Protein AF-A0A529P9Y0-F1 (afdb_monomer)

pLDDT: mean 84.56, std 13.12, range [46.16, 97.62]

Solvent-accessible surface area (backbone atoms only — not comparable to full-atom values): 10441 Å² total; per-residue (Å²): 143,79,90,66,91,76,68,46,73,65,53,52,48,51,50,50,48,51,52,49,51,50,50,52,50,49,40,44,70,72,34,76,72,41,95,57,85,37,70,66,59,54,48,50,55,48,50,55,49,49,54,56,54,54,62,72,40,67,77,53,66,67,60,54,50,53,51,50,53,56,38,50,55,33,49,50,54,26,50,53,28,50,54,52,38,52,50,39,54,50,46,60,76,40,42,68,62,52,48,55,63,45,63,75,39,97,82,54,69,92,71,52,71,67,63,51,48,52,52,44,50,53,50,37,5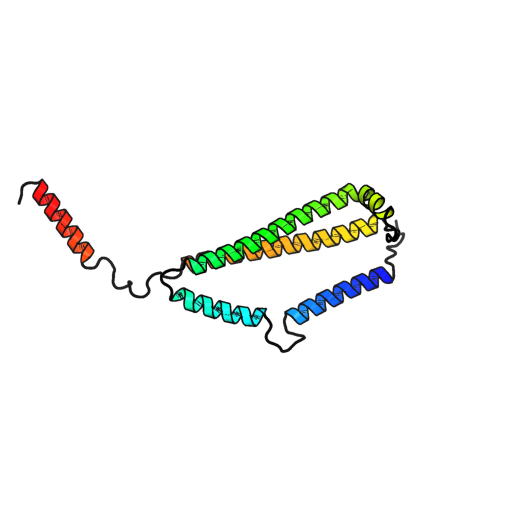3,53,32,51,51,48,27,52,54,29,51,54,51,41,51,52,45,54,54,49,52,52,52,62,69,67,52,68,68,54,87,79,48,78,81,65,56,81,51,72,65,48,57,51,50,52,49,52,52,52,51,51,52,38,48,76,69,64,76,100

Foldseek 3Di:
DDPDPCCDPVNVVVVVVVVVCVVVVVCVQVCVVPVDCHPVNVVVVVVVVVVVVLLVDLDCPVVLVVLVVVLVVLVVLLVVLVVVLVVLVVCLVCVVVVLVVLVPDPPDDNQDSVNSNVVSVVSNVVSVVSNVVSVVVSVVSVVVSVVSVVRDSDPPCPVVDCPPVVVVVVVVVVVVVCVVVVVD

Nearest PDB structures (foldseek):
  2b5u-assembly2_C  TM=3.495E-01  e=2.186E+00  Escherichia coli
  3ja6-assembly1_I  TM=2.750E-01  e=3.387E+00  Escherichia coli
  3g6b-assembly1_B  TM=2.253E-01  e=9.073E+00  Thermotoga maritima

Structure (mmCIF, N/CA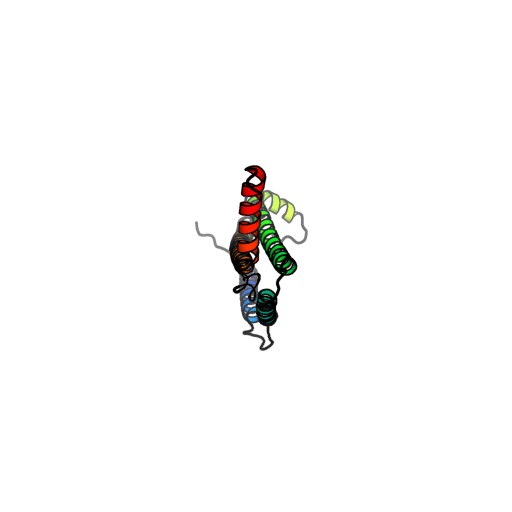/C/O backbone):
data_AF-A0A529P9Y0-F1
#
_entry.id   AF-A0A529P9Y0-F1
#
loop_
_atom_site.group_PDB
_atom_site.id
_atom_site.type_symbol
_atom_site.label_atom_id
_atom_site.label_alt_id
_atom_site.label_comp_id
_atom_site.label_asym_id
_atom_site.label_entity_id
_atom_site.label_seq_id
_atom_site.pdbx_PDB_ins_code
_atom_site.Cartn_x
_atom_site.Cartn_y
_atom_site.Cartn_z
_atom_site.occupancy
_atom_site.B_iso_or_equiv
_atom_site.auth_seq_id
_atom_site.auth_comp_id
_atom_site.auth_asym_id
_atom_site.auth_atom_id
_atom_site.pdbx_PDB_model_num
ATOM 1 N N . MET A 1 1 ? 12.572 15.822 -39.325 1.00 46.16 1 MET A N 1
ATOM 2 C CA . MET A 1 1 ? 11.396 15.978 -38.440 1.00 46.16 1 MET A CA 1
ATOM 3 C C . MET A 1 1 ? 10.253 15.226 -39.111 1.00 46.16 1 MET A C 1
ATOM 5 O O . MET A 1 1 ? 9.546 15.818 -39.911 1.00 46.16 1 MET A O 1
ATOM 9 N N . GLY A 1 2 ? 10.189 13.901 -38.932 1.00 51.88 2 GLY A N 1
ATOM 10 C CA . GLY A 1 2 ? 9.243 13.062 -39.682 1.00 51.88 2 GLY A CA 1
ATOM 11 C C . GLY A 1 2 ? 9.567 11.568 -39.814 1.00 51.88 2 GLY A C 1
ATOM 12 O O . GLY A 1 2 ? 8.698 10.844 -40.280 1.00 51.88 2 GLY A O 1
ATOM 13 N N . ASP A 1 3 ? 10.734 11.083 -39.376 1.00 48.47 3 ASP A N 1
ATOM 14 C CA . ASP A 1 3 ? 11.050 9.649 -39.466 1.00 48.47 3 ASP A CA 1
ATOM 15 C C . ASP A 1 3 ? 10.488 8.892 -38.258 1.00 48.47 3 ASP A C 1
ATOM 17 O O . ASP A 1 3 ? 11.108 8.738 -37.209 1.00 48.47 3 ASP A O 1
ATOM 21 N N . SER A 1 4 ? 9.215 8.540 -38.435 1.00 48.41 4 SER A N 1
ATOM 22 C CA . SER A 1 4 ? 8.618 7.246 -38.116 1.00 48.41 4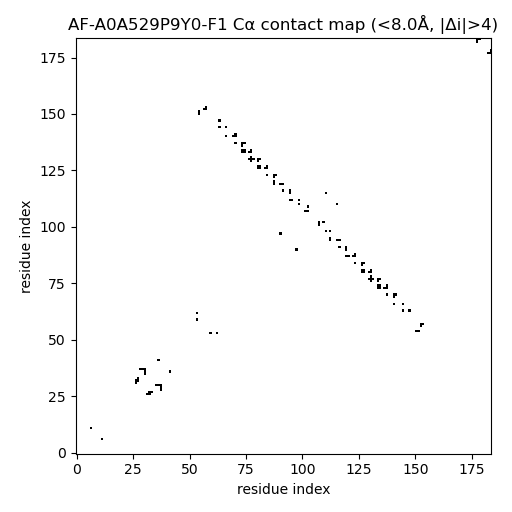 SER A CA 1
ATOM 23 C C . SER A 1 4 ? 8.945 6.622 -36.755 1.00 48.41 4 SER A C 1
ATOM 25 O O . SER A 1 4 ? 9.915 5.892 -36.569 1.00 48.41 4 SER A O 1
ATOM 27 N N . PHE A 1 5 ? 7.968 6.757 -35.853 1.00 53.28 5 PHE A N 1
ATOM 28 C CA . PHE A 1 5 ? 7.616 5.745 -34.858 1.00 53.28 5 PHE A CA 1
ATOM 29 C C . PHE A 1 5 ? 7.471 4.366 -35.535 1.00 53.28 5 PHE A C 1
ATOM 31 O O . PHE A 1 5 ? 6.364 3.930 -35.852 1.00 53.28 5 PHE A O 1
ATOM 38 N N . HIS A 1 6 ? 8.574 3.664 -35.785 1.00 58.75 6 HIS A N 1
ATOM 39 C CA . HIS A 1 6 ? 8.552 2.273 -36.222 1.00 58.75 6 HIS A CA 1
ATOM 40 C C . HIS A 1 6 ? 8.273 1.391 -35.003 1.00 58.75 6 HIS A C 1
ATOM 42 O O . HIS A 1 6 ? 9.141 0.668 -34.524 1.00 58.75 6 HIS A O 1
ATOM 48 N N . LEU A 1 7 ? 7.048 1.477 -34.479 1.00 62.16 7 LEU A N 1
ATOM 49 C CA . LEU A 1 7 ? 6.508 0.426 -33.626 1.00 62.16 7 LEU A CA 1
ATOM 50 C C . LEU A 1 7 ? 6.493 -0.845 -34.472 1.00 62.16 7 LEU A C 1
ATOM 52 O O . LEU A 1 7 ? 5.783 -0.912 -35.481 1.00 62.16 7 LEU A O 1
ATOM 56 N N . SER A 1 8 ? 7.295 -1.837 -34.092 1.00 76.38 8 SER A N 1
ATOM 57 C CA . SER A 1 8 ? 7.220 -3.144 -34.729 1.00 76.38 8 SER A CA 1
ATOM 58 C C . SER A 1 8 ? 5.799 -3.687 -34.560 1.00 76.38 8 SER A C 1
ATOM 60 O O . SER A 1 8 ? 5.123 -3.410 -33.564 1.00 76.38 8 SER A O 1
ATOM 62 N N . THR A 1 9 ? 5.329 -4.506 -35.499 1.00 78.38 9 THR A N 1
ATOM 63 C CA . THR A 1 9 ? 4.068 -5.244 -35.321 1.00 78.38 9 THR A CA 1
ATOM 64 C C . THR A 1 9 ? 4.081 -6.051 -34.020 1.00 78.38 9 THR A C 1
ATOM 66 O O . THR A 1 9 ? 3.044 -6.184 -33.372 1.00 78.38 9 THR A O 1
ATOM 69 N N . ALA A 1 10 ? 5.264 -6.502 -33.586 1.00 76.88 10 ALA A N 1
ATOM 70 C CA . ALA A 1 10 ? 5.479 -7.130 -32.288 1.00 76.88 10 ALA A CA 1
ATOM 71 C C . ALA A 1 10 ? 5.272 -6.167 -31.102 1.00 76.88 10 ALA A C 1
ATOM 73 O O . ALA A 1 10 ? 4.663 -6.566 -30.112 1.00 76.88 10 ALA A O 1
ATOM 74 N N . ASP A 1 11 ? 5.709 -4.906 -31.196 1.00 74.19 11 ASP A N 1
ATOM 75 C CA . ASP A 1 11 ? 5.522 -3.903 -30.134 1.00 74.19 11 ASP A CA 1
ATOM 76 C C . ASP A 1 11 ? 4.045 -3.537 -29.977 1.00 74.19 11 ASP A C 1
ATOM 78 O O . ASP A 1 11 ? 3.528 -3.452 -28.861 1.00 74.19 11 ASP A O 1
ATOM 82 N N . LEU A 1 12 ? 3.340 -3.378 -31.101 1.00 79.25 12 LEU A N 1
ATOM 83 C CA . LEU A 1 12 ? 1.905 -3.112 -31.097 1.00 79.25 12 LEU A CA 1
ATOM 84 C C . LEU A 1 12 ? 1.115 -4.314 -30.562 1.00 79.25 12 LEU A C 1
ATOM 86 O O . LEU A 1 12 ? 0.192 -4.134 -29.767 1.00 79.25 12 LEU A O 1
ATOM 90 N N . ALA A 1 13 ? 1.498 -5.536 -30.944 1.00 84.25 13 ALA A N 1
ATOM 91 C CA . ALA A 1 13 ? 0.902 -6.759 -30.414 1.00 84.25 13 ALA A CA 1
ATOM 92 C C . ALA A 1 13 ? 1.153 -6.910 -28.906 1.00 84.25 13 ALA A C 1
ATOM 94 O O . ALA A 1 13 ? 0.230 -7.263 -28.175 1.00 84.25 13 ALA A O 1
ATOM 95 N N . ALA A 1 14 ? 2.358 -6.591 -28.423 1.00 76.38 14 ALA A N 1
ATOM 96 C CA . ALA A 1 14 ? 2.684 -6.609 -26.999 1.00 76.38 14 ALA A CA 1
ATOM 97 C C . ALA A 1 14 ? 1.882 -5.559 -26.214 1.00 76.38 14 ALA A C 1
ATOM 99 O O . ALA A 1 14 ? 1.359 -5.865 -25.141 1.00 76.38 14 ALA A O 1
ATOM 100 N N . LEU A 1 15 ? 1.723 -4.348 -26.760 1.00 77.56 15 LEU A N 1
ATOM 101 C CA . LEU A 1 15 ? 0.897 -3.300 -26.158 1.00 77.56 15 LEU A CA 1
ATOM 102 C C . LEU A 1 15 ? -0.583 -3.703 -26.117 1.00 77.56 15 LEU A C 1
ATOM 104 O O . LEU A 1 15 ? -1.229 -3.574 -25.077 1.00 77.56 15 LEU A O 1
ATOM 108 N N . ALA A 1 16 ? -1.118 -4.225 -27.222 1.00 83.94 16 ALA A N 1
ATOM 109 C CA . ALA A 1 16 ? -2.491 -4.712 -27.289 1.00 83.94 16 ALA A CA 1
ATOM 110 C C . ALA A 1 16 ? -2.713 -5.874 -26.314 1.00 83.94 16 ALA A C 1
ATOM 112 O O . ALA A 1 16 ? -3.692 -5.868 -25.573 1.00 83.94 16 ALA A O 1
ATOM 113 N N . PHE A 1 17 ? -1.781 -6.827 -26.249 1.00 87.19 17 PHE A N 1
ATOM 114 C CA . PHE A 1 17 ? -1.812 -7.924 -25.286 1.00 87.19 17 PHE A CA 1
ATOM 115 C C . PHE A 1 17 ? -1.812 -7.406 -23.846 1.00 87.19 17 PHE A C 1
ATOM 117 O O . PHE A 1 17 ? -2.662 -7.812 -23.058 1.00 87.19 17 PHE A O 1
ATOM 124 N N . PHE A 1 18 ? -0.925 -6.465 -23.512 1.00 83.56 18 PHE A N 1
ATOM 125 C CA . PHE A 1 18 ? -0.887 -5.838 -22.192 1.00 83.56 18 PHE A CA 1
ATOM 126 C C . PHE A 1 18 ? -2.224 -5.176 -21.838 1.00 83.56 18 P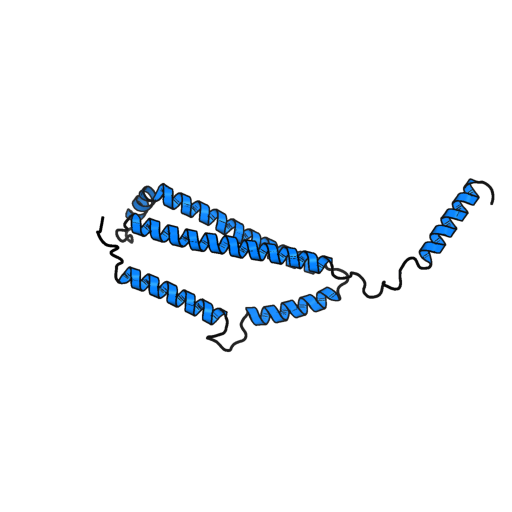HE A C 1
ATOM 128 O O . PHE A 1 18 ? -2.758 -5.423 -20.758 1.00 83.56 18 PHE A O 1
ATOM 135 N N . LEU A 1 19 ? -2.803 -4.389 -22.751 1.00 86.25 19 LEU A N 1
ATOM 136 C CA . LEU A 1 19 ? -4.092 -3.725 -22.533 1.00 86.25 19 LEU A CA 1
ATOM 137 C C . LEU A 1 19 ? -5.247 -4.725 -22.406 1.00 86.25 19 LEU A C 1
ATOM 139 O O . LEU A 1 19 ? -6.092 -4.568 -21.527 1.00 86.25 19 LEU A O 1
ATOM 143 N N . ILE A 1 20 ? -5.274 -5.768 -23.239 1.00 89.25 20 ILE A N 1
ATOM 144 C CA . ILE A 1 20 ? -6.283 -6.833 -23.176 1.00 89.25 20 ILE A CA 1
ATOM 145 C C . ILE A 1 20 ? -6.186 -7.558 -21.838 1.00 89.25 20 ILE A C 1
ATOM 147 O O . ILE A 1 20 ? -7.196 -7.697 -21.154 1.00 89.25 20 ILE A O 1
ATOM 151 N N . VAL A 1 21 ? -4.988 -7.980 -21.432 1.00 87.12 21 VAL A N 1
ATOM 152 C CA . VAL A 1 21 ? -4.772 -8.654 -20.146 1.00 87.12 21 VAL A CA 1
ATOM 153 C C . VAL A 1 21 ? -5.148 -7.734 -18.992 1.00 87.12 21 VAL A C 1
ATOM 155 O O . VAL A 1 21 ? -5.830 -8.176 -18.074 1.00 87.12 21 VAL A O 1
ATOM 158 N N . TRP A 1 22 ? -4.781 -6.454 -19.050 1.00 84.12 22 TRP A N 1
ATO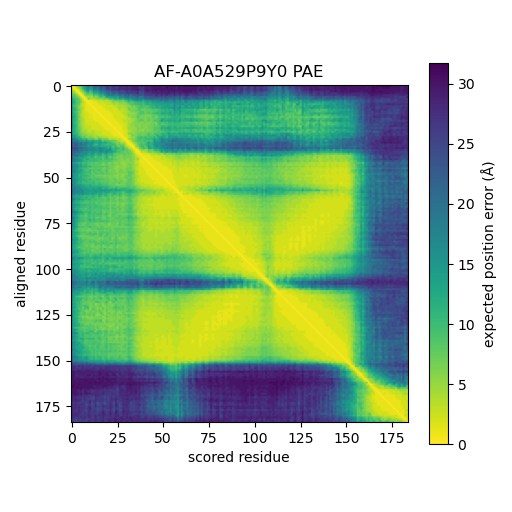M 159 C CA . TRP A 1 22 ? -5.157 -5.467 -18.042 1.00 84.12 22 TRP A CA 1
ATOM 160 C C . TRP A 1 22 ? -6.681 -5.333 -17.910 1.00 84.12 22 TRP A C 1
ATOM 162 O O . TRP A 1 22 ? -7.228 -5.408 -16.805 1.00 84.12 22 TRP A O 1
ATOM 172 N N . VAL A 1 23 ? -7.386 -5.155 -19.030 1.00 84.38 23 VAL A N 1
ATOM 173 C CA . VAL A 1 23 ? -8.850 -5.019 -19.059 1.00 84.38 23 VAL A CA 1
ATOM 174 C C . VAL A 1 23 ? -9.530 -6.311 -18.615 1.00 84.38 23 VAL A C 1
ATOM 176 O O . VAL A 1 23 ? -10.403 -6.259 -17.750 1.00 84.38 23 VAL A O 1
ATOM 179 N N . LEU A 1 24 ? -9.113 -7.468 -19.134 1.00 83.50 24 LEU A N 1
ATOM 180 C CA . LEU A 1 24 ? -9.650 -8.771 -18.736 1.00 83.50 24 LEU A CA 1
ATOM 181 C C . LEU A 1 24 ? -9.423 -9.032 -17.251 1.00 83.50 24 LEU A C 1
ATOM 183 O O . LEU A 1 24 ? -10.358 -9.432 -16.562 1.00 83.50 24 LEU A O 1
ATOM 187 N N . HIS A 1 25 ? -8.224 -8.752 -16.740 1.00 80.50 25 HIS A N 1
ATOM 188 C CA . HIS A 1 25 ? -7.928 -8.847 -15.317 1.00 80.50 25 HIS A CA 1
ATOM 189 C C . HIS A 1 25 ? -8.849 -7.932 -14.505 1.00 80.50 25 HIS A C 1
ATOM 191 O O . HIS A 1 25 ? -9.416 -8.377 -13.512 1.00 80.50 25 HIS A O 1
ATOM 197 N N . THR A 1 26 ? -9.058 -6.685 -14.932 1.00 76.56 26 THR A N 1
ATOM 198 C CA . THR A 1 26 ? -9.946 -5.733 -14.239 1.00 76.56 26 THR A CA 1
ATOM 199 C C . THR A 1 26 ? -11.393 -6.238 -14.224 1.00 76.56 26 THR A C 1
ATOM 201 O O . THR A 1 26 ? -12.008 -6.324 -13.166 1.00 76.56 26 THR A O 1
ATOM 204 N N . LEU A 1 27 ? -11.918 -6.677 -15.370 1.00 75.06 27 LEU A N 1
ATOM 205 C CA . LEU A 1 27 ? -13.280 -7.208 -15.491 1.00 75.06 27 LEU A CA 1
ATOM 206 C C . LEU A 1 27 ? -13.475 -8.527 -14.722 1.00 75.06 27 LEU A C 1
ATOM 208 O O . LEU A 1 27 ? -14.552 -8.767 -14.169 1.00 75.06 27 LEU A O 1
ATOM 212 N N . ALA A 1 28 ? -12.452 -9.382 -14.679 1.00 73.50 28 ALA A N 1
ATOM 213 C CA . ALA A 1 28 ? -12.465 -10.616 -13.900 1.00 73.50 28 ALA A CA 1
ATOM 214 C C . ALA A 1 28 ? -12.419 -10.332 -12.395 1.00 73.50 28 ALA A C 1
ATOM 216 O O . ALA A 1 28 ? -13.177 -10.938 -11.637 1.00 73.50 28 ALA A O 1
ATOM 217 N N . SER A 1 29 ? -11.594 -9.372 -11.976 1.00 68.50 29 SER A N 1
ATOM 218 C CA . SER A 1 29 ? -11.479 -8.922 -10.582 1.00 68.50 29 SER A CA 1
ATOM 219 C C . SER A 1 29 ? -12.781 -8.298 -10.071 1.00 68.50 29 SER A C 1
ATOM 221 O O . SER A 1 29 ? -13.165 -8.527 -8.923 1.00 68.50 29 SER A O 1
ATOM 223 N N . ASP A 1 30 ? -13.494 -7.576 -10.939 1.00 66.50 30 ASP A N 1
ATOM 224 C CA . ASP A 1 30 ? -14.796 -6.964 -10.647 1.00 66.50 30 ASP A CA 1
ATOM 225 C C . ASP A 1 30 ? -15.965 -7.973 -10.665 1.00 66.50 30 ASP A C 1
ATOM 227 O O . ASP A 1 30 ? -17.116 -7.595 -10.446 1.00 66.50 30 ASP A O 1
ATOM 231 N N . GLY A 1 31 ? -15.703 -9.260 -10.928 1.00 64.31 31 GLY A N 1
ATOM 232 C CA . GLY A 1 31 ? -16.723 -10.315 -10.938 1.00 64.31 31 GLY A CA 1
ATOM 233 C C . GLY A 1 31 ? -17.643 -10.301 -12.164 1.00 64.31 31 GLY A C 1
ATOM 234 O O . GLY A 1 31 ? -18.634 -11.027 -12.190 1.00 64.31 31 GLY A O 1
ATOM 235 N N . ARG A 1 32 ? -17.328 -9.512 -13.203 1.00 63.62 32 ARG A N 1
ATOM 236 C CA . ARG A 1 32 ? -18.133 -9.435 -14.439 1.00 63.62 32 ARG A CA 1
ATOM 237 C C . ARG A 1 32 ? -17.948 -10.644 -15.360 1.00 63.62 32 ARG A C 1
ATOM 239 O O . ARG A 1 32 ? -18.838 -10.938 -16.148 1.00 63.62 32 ARG A O 1
ATOM 246 N N . LEU A 1 33 ? -16.812 -11.339 -15.263 1.00 59.97 33 LEU A N 1
ATOM 247 C CA . LEU A 1 33 ? -16.494 -12.532 -16.066 1.00 59.97 33 LEU A CA 1
ATOM 248 C C . LEU A 1 33 ? -16.772 -13.861 -15.350 1.00 59.97 33 LEU A C 1
ATOM 250 O O . LEU A 1 33 ? -16.912 -14.887 -16.008 1.00 59.97 33 LEU A O 1
ATOM 254 N N . VAL A 1 34 ? -16.837 -13.873 -14.016 1.00 64.94 34 VAL A N 1
ATOM 255 C CA . VAL A 1 34 ? -16.966 -15.106 -13.226 1.00 64.94 34 VAL A CA 1
ATOM 256 C C . VAL A 1 34 ? -18.036 -14.899 -12.162 1.00 64.94 34 VAL A C 1
ATOM 258 O O . VAL A 1 34 ? -17.853 -14.087 -11.263 1.00 64.94 34 VAL A O 1
ATOM 261 N N . SER A 1 35 ? -19.132 -15.666 -12.209 1.00 63.28 35 SER A N 1
ATOM 262 C CA . SER A 1 35 ? -20.269 -15.518 -11.277 1.00 63.28 35 SER A CA 1
ATOM 263 C C . SER A 1 35 ? -20.003 -16.055 -9.858 1.00 63.28 35 SER A C 1
ATOM 265 O O . SER A 1 35 ? -20.939 -16.322 -9.099 1.00 63.28 35 SER A O 1
ATOM 267 N N . ARG A 1 36 ? -18.737 -16.275 -9.491 1.00 69.06 36 ARG A N 1
ATOM 268 C CA . ARG A 1 36 ? -18.359 -16.699 -8.140 1.00 69.06 36 ARG A CA 1
ATOM 269 C C . ARG A 1 36 ? -18.225 -15.463 -7.262 1.00 69.06 36 ARG A C 1
ATOM 271 O O . ARG A 1 36 ? -17.778 -14.416 -7.721 1.00 69.06 36 ARG A O 1
ATOM 278 N N . VAL A 1 37 ? -18.590 -15.592 -5.988 1.00 69.44 37 VAL A N 1
ATOM 279 C CA . VAL A 1 37 ? -18.372 -14.529 -5.000 1.00 69.44 37 VAL A CA 1
ATOM 280 C C . VAL A 1 37 ? -16.880 -14.201 -4.986 1.00 69.44 37 VAL A C 1
ATOM 282 O O . VAL A 1 37 ? -16.064 -15.057 -4.645 1.00 69.44 37 VAL A O 1
ATOM 285 N N . SER A 1 38 ? -16.518 -12.986 -5.402 1.00 80.56 38 SER A N 1
ATOM 286 C CA . SER A 1 38 ? -15.120 -12.565 -5.401 1.00 80.56 38 SER A CA 1
ATOM 287 C C . SER A 1 38 ? -14.599 -12.515 -3.965 1.00 80.56 38 SER A C 1
ATOM 289 O O . SER A 1 38 ? -15.352 -12.245 -3.022 1.00 80.56 38 SER A O 1
ATOM 291 N N . LEU A 1 39 ? -13.296 -12.748 -3.789 1.00 82.94 39 LEU A N 1
ATOM 292 C CA . LEU A 1 39 ? -12.654 -12.629 -2.479 1.00 82.94 39 LEU A CA 1
ATOM 293 C C . LEU A 1 39 ? -12.939 -11.255 -1.854 1.00 82.94 39 LEU A C 1
ATOM 295 O O . LEU A 1 39 ? -13.214 -11.168 -0.662 1.00 82.94 39 LEU A O 1
ATOM 299 N N . THR A 1 40 ? -12.962 -10.199 -2.671 1.00 82.88 40 THR A N 1
ATOM 300 C CA . THR A 1 40 ? -13.328 -8.838 -2.261 1.00 82.88 40 THR A CA 1
ATOM 301 C C . THR A 1 40 ? -14.739 -8.775 -1.676 1.00 82.88 40 THR A C 1
ATOM 303 O O . THR A 1 40 ? -14.930 -8.216 -0.596 1.00 82.88 40 THR A O 1
ATOM 306 N N . THR A 1 41 ? -15.730 -9.384 -2.333 1.00 82.56 41 THR A N 1
ATOM 307 C CA . THR A 1 41 ? -17.113 -9.431 -1.831 1.00 82.56 41 THR A CA 1
ATOM 308 C C . THR A 1 41 ? -17.216 -10.231 -0.532 1.00 82.56 41 THR A C 1
ATOM 310 O O . THR A 1 41 ? -17.851 -9.775 0.421 1.00 82.56 41 THR A O 1
ATOM 313 N N . ALA A 1 42 ? -16.544 -11.383 -0.446 1.00 87.69 42 ALA A N 1
ATOM 314 C CA . ALA A 1 42 ? -16.497 -12.182 0.780 1.00 87.69 42 ALA A CA 1
ATOM 315 C C . ALA A 1 42 ? -15.825 -11.419 1.940 1.00 87.69 42 ALA A C 1
ATOM 317 O O . ALA A 1 42 ? -16.327 -11.414 3.065 1.00 87.69 42 ALA A O 1
ATOM 318 N N . MET A 1 43 ? -14.730 -10.706 1.663 1.00 91.38 43 MET A N 1
ATOM 319 C CA . MET A 1 43 ? -14.044 -9.853 2.635 1.00 91.38 43 MET A CA 1
ATOM 320 C C . MET A 1 43 ? -14.902 -8.674 3.084 1.00 91.38 43 MET A C 1
ATOM 322 O O . MET A 1 43 ? -14.898 -8.351 4.269 1.00 91.38 43 MET A O 1
ATOM 326 N N . ASN A 1 44 ? -15.693 -8.067 2.200 1.00 90.56 44 ASN A N 1
ATOM 327 C CA . ASN A 1 44 ? -16.627 -7.009 2.588 1.00 90.56 44 ASN A CA 1
ATOM 328 C C . ASN A 1 44 ? -17.688 -7.515 3.578 1.00 90.56 44 ASN A C 1
ATOM 330 O O . ASN A 1 44 ? -17.975 -6.831 4.563 1.00 90.56 44 ASN A O 1
ATOM 334 N N . ALA A 1 45 ? -18.210 -8.732 3.383 1.00 91.25 45 ALA A N 1
ATOM 335 C CA . ALA A 1 45 ? -19.136 -9.352 4.333 1.00 91.25 45 ALA A CA 1
ATOM 336 C C . ALA A 1 45 ? -18.481 -9.597 5.708 1.00 91.25 45 ALA A C 1
ATOM 338 O O . ALA A 1 45 ? -19.087 -9.322 6.751 1.00 91.25 45 ALA A O 1
ATOM 339 N N . GLN A 1 46 ? -17.221 -10.046 5.726 1.00 94.75 46 GLN A N 1
ATOM 340 C CA . GLN A 1 46 ? -16.462 -10.223 6.969 1.00 94.75 46 GLN A CA 1
ATOM 341 C C . GLN A 1 46 ? -16.136 -8.890 7.646 1.00 94.75 46 GLN A C 1
ATOM 343 O O . GLN A 1 46 ? -16.299 -8.773 8.856 1.00 94.75 46 GLN A O 1
ATOM 348 N N . ARG A 1 47 ? -15.784 -7.846 6.887 1.00 94.19 47 ARG A N 1
ATOM 349 C CA . ARG A 1 47 ? -15.582 -6.489 7.420 1.00 94.19 47 ARG A CA 1
ATOM 350 C C . ARG A 1 47 ? -16.850 -5.939 8.067 1.00 94.19 47 ARG A C 1
ATOM 352 O O . ARG A 1 47 ? -16.769 -5.369 9.147 1.00 94.19 47 ARG A O 1
ATOM 359 N N . ALA A 1 48 ? -18.019 -6.133 7.457 1.00 94.94 48 ALA A N 1
ATOM 360 C CA . ALA A 1 48 ? -19.290 -5.701 8.043 1.00 94.94 48 ALA A CA 1
ATOM 361 C C . ALA A 1 48 ? -19.616 -6.450 9.347 1.00 94.94 48 ALA A C 1
ATOM 363 O O . ALA A 1 48 ? -20.149 -5.872 10.293 1.00 94.94 48 ALA A O 1
ATOM 364 N N . THR A 1 49 ? -19.291 -7.741 9.408 1.00 95.56 49 THR A N 1
ATOM 365 C CA . THR A 1 49 ? -19.437 -8.542 10.632 1.00 95.56 49 THR A CA 1
ATOM 366 C C . THR A 1 49 ? -18.458 -8.076 11.707 1.00 95.56 49 THR A C 1
ATOM 368 O O . THR A 1 49 ? -18.878 -7.809 12.827 1.00 95.56 49 THR A O 1
ATOM 371 N N . TRP A 1 50 ? -17.195 -7.844 11.340 1.00 94.69 50 TRP A N 1
ATOM 372 C CA . TRP A 1 50 ? -16.179 -7.282 12.226 1.00 94.69 50 TRP A CA 1
ATOM 373 C C . TRP A 1 50 ? -16.608 -5.934 12.817 1.00 94.69 50 TRP A C 1
ATOM 375 O O . TRP A 1 50 ? -16.520 -5.762 14.027 1.00 94.69 50 TRP A O 1
ATOM 385 N N . MET A 1 51 ? -17.147 -5.014 12.009 1.00 94.19 51 MET A N 1
ATOM 386 C CA . MET A 1 51 ? -17.614 -3.708 12.497 1.00 94.19 51 MET A CA 1
ATOM 387 C C . MET A 1 51 ? -18.777 -3.828 13.490 1.00 94.19 51 MET A C 1
ATOM 389 O O . MET A 1 51 ? -18.800 -3.099 14.479 1.00 94.19 51 MET A O 1
ATOM 393 N N . ARG A 1 52 ? -19.713 -4.763 13.268 1.00 93.25 52 ARG A N 1
ATOM 394 C CA . ARG A 1 52 ? -20.819 -5.030 14.205 1.00 93.25 52 ARG A CA 1
ATOM 395 C C . ARG A 1 52 ? -20.308 -5.583 15.533 1.00 93.25 52 ARG A C 1
ATOM 397 O O . ARG A 1 52 ? -20.635 -5.037 16.576 1.00 93.25 52 ARG A O 1
ATOM 404 N N . THR A 1 53 ? -19.440 -6.592 15.492 1.00 92.31 53 THR A N 1
ATOM 405 C CA . THR A 1 53 ? -18.844 -7.166 16.707 1.00 92.31 53 THR A CA 1
ATOM 406 C C . THR A 1 53 ? -17.960 -6.158 17.445 1.00 92.31 53 THR A C 1
ATOM 408 O O . THR A 1 53 ? -17.996 -6.089 18.667 1.00 92.31 53 THR A O 1
ATOM 411 N N . MET A 1 54 ? -17.179 -5.346 16.729 1.00 92.81 54 MET A N 1
ATOM 412 C CA . MET A 1 54 ? -16.331 -4.305 17.323 1.00 92.81 54 MET A CA 1
ATOM 413 C C . MET A 1 54 ? -17.155 -3.246 18.068 1.00 92.81 54 MET A C 1
ATOM 415 O O . MET A 1 54 ? -16.734 -2.793 19.133 1.00 92.81 54 MET A O 1
ATOM 419 N N . ALA A 1 55 ? -18.349 -2.909 17.567 1.00 90.31 55 ALA A N 1
ATOM 420 C CA . ALA A 1 55 ? -19.256 -1.971 18.227 1.00 90.31 55 ALA A CA 1
ATOM 421 C C . ALA A 1 55 ? -19.751 -2.458 19.601 1.00 90.31 55 ALA A C 1
ATOM 423 O O . ALA A 1 55 ? -20.060 -1.641 20.466 1.00 90.31 55 ALA A O 1
ATOM 424 N N . GLU A 1 56 ? -19.793 -3.773 19.808 1.00 89.38 56 GLU A N 1
ATOM 425 C CA . GLU A 1 56 ? -20.225 -4.405 21.059 1.00 89.38 56 GLU A CA 1
ATOM 426 C C . GLU A 1 56 ? -19.060 -4.652 22.033 1.00 89.38 56 GLU A C 1
ATOM 428 O O . GLU A 1 56 ? -19.284 -4.872 23.221 1.00 89.38 56 GLU A O 1
ATOM 433 N N . ARG A 1 57 ? -17.805 -4.603 21.560 1.00 84.69 57 ARG A N 1
ATOM 434 C CA . ARG A 1 57 ? -16.615 -4.823 22.395 1.00 84.69 57 ARG A CA 1
ATOM 435 C C . ARG A 1 57 ? -16.308 -3.607 23.264 1.00 84.69 57 ARG A C 1
ATOM 437 O O . ARG A 1 57 ? -16.233 -2.485 22.762 1.00 84.69 57 ARG A O 1
ATOM 444 N N . GLU A 1 58 ? -16.024 -3.855 24.541 1.00 82.00 58 GLU A N 1
ATOM 445 C CA . GLU A 1 58 ? -15.505 -2.844 25.476 1.00 82.00 58 GLU A CA 1
ATOM 446 C C . GLU A 1 58 ? -14.015 -2.564 25.225 1.00 82.00 58 GLU A C 1
ATOM 448 O O . GLU A 1 58 ? -13.587 -1.414 25.148 1.00 82.00 58 GLU A O 1
ATOM 453 N N . ILE A 1 59 ? -13.221 -3.624 25.025 1.00 83.56 59 ILE A N 1
ATOM 454 C CA . ILE A 1 59 ? -11.780 -3.535 24.760 1.00 83.56 59 ILE A CA 1
ATOM 455 C C . ILE A 1 59 ? -11.523 -3.728 23.264 1.00 83.56 59 ILE A C 1
ATOM 457 O O . ILE A 1 59 ? -11.782 -4.796 22.711 1.00 83.56 59 ILE A O 1
ATOM 461 N N . ARG A 1 60 ? -10.959 -2.702 22.615 1.00 88.88 60 ARG A N 1
ATOM 462 C CA . ARG A 1 60 ? -10.763 -2.644 21.148 1.00 88.88 60 ARG A CA 1
ATOM 463 C C . ARG A 1 60 ? -9.300 -2.626 20.713 1.00 88.88 60 ARG A C 1
ATOM 465 O O . ARG A 1 60 ? -9.000 -2.279 19.578 1.00 88.88 60 ARG A O 1
ATOM 472 N N . ILE A 1 61 ? -8.378 -3.010 21.600 1.00 89.88 61 ILE A N 1
ATOM 473 C CA . ILE A 1 61 ? -6.933 -3.035 21.305 1.00 89.88 61 ILE A CA 1
ATOM 474 C C . ILE A 1 61 ? -6.637 -3.941 20.103 1.00 89.88 61 ILE A C 1
ATOM 476 O O . ILE A 1 61 ? -5.825 -3.600 19.252 1.00 89.88 61 ILE A O 1
ATOM 480 N N . VAL A 1 62 ? -7.330 -5.079 19.995 1.00 92.75 62 VAL A N 1
ATOM 481 C CA . VAL A 1 62 ? -7.181 -5.987 18.847 1.00 92.75 62 VAL A CA 1
ATOM 482 C C . VAL A 1 62 ? -7.647 -5.313 17.556 1.00 92.75 62 VAL A C 1
ATOM 484 O O . VAL A 1 62 ? -6.972 -5.407 16.535 1.00 92.75 62 VAL A O 1
ATOM 487 N N . ASP A 1 63 ? -8.768 -4.592 17.594 1.00 94.56 63 ASP A N 1
ATOM 488 C CA . ASP A 1 63 ? -9.336 -3.937 16.416 1.00 94.56 63 ASP A CA 1
ATOM 489 C C . ASP A 1 63 ? -8.439 -2.788 15.926 1.00 94.56 63 ASP A C 1
ATOM 491 O O . ASP A 1 63 ? -8.171 -2.668 14.726 1.00 94.56 63 ASP A O 1
ATOM 495 N N . THR A 1 64 ? -7.907 -1.983 16.852 1.00 93.12 64 THR A N 1
ATOM 496 C CA . THR A 1 64 ? -6.952 -0.912 16.533 1.00 93.12 64 THR A CA 1
ATOM 497 C C . THR A 1 64 ? -5.596 -1.459 16.087 1.00 93.12 64 THR A C 1
ATOM 499 O O . THR A 1 64 ? -4.978 -0.877 15.194 1.00 93.12 64 THR A O 1
ATOM 502 N N . ALA A 1 65 ? -5.150 -2.600 16.622 1.00 95.00 65 ALA A N 1
ATOM 503 C CA . ALA A 1 65 ? -3.939 -3.283 16.168 1.00 95.00 65 ALA A CA 1
ATOM 504 C C . ALA A 1 65 ? -4.089 -3.822 14.736 1.00 95.00 65 ALA A C 1
ATOM 506 O O . ALA A 1 65 ? -3.203 -3.596 13.911 1.00 95.00 65 ALA A O 1
ATOM 507 N N . ILE A 1 66 ? -5.222 -4.458 14.404 1.00 94.94 66 ILE A N 1
ATOM 508 C CA . ILE A 1 66 ? -5.526 -4.897 13.029 1.00 94.94 66 ILE A CA 1
ATOM 509 C C . ILE A 1 66 ? -5.525 -3.692 12.083 1.00 94.94 66 ILE A C 1
ATOM 511 O O . ILE A 1 66 ? -4.882 -3.733 11.032 1.00 94.94 66 ILE A O 1
ATOM 515 N N . MET A 1 67 ? -6.202 -2.603 12.464 1.00 95.62 67 MET A N 1
ATOM 516 C CA . MET A 1 67 ? -6.253 -1.380 11.659 1.00 95.62 67 MET A CA 1
ATOM 517 C C . MET A 1 67 ? -4.857 -0.791 11.423 1.00 95.62 67 MET A C 1
ATOM 519 O O . MET A 1 67 ? -4.507 -0.456 10.291 1.00 95.62 67 MET A O 1
ATOM 523 N N . THR A 1 68 ? -4.038 -0.735 12.475 1.00 96.12 68 THR A N 1
ATOM 524 C CA . THR A 1 68 ? -2.648 -0.271 12.399 1.00 96.12 68 THR A CA 1
ATOM 525 C C . THR A 1 68 ? -1.830 -1.164 11.470 1.00 96.12 68 THR A C 1
ATOM 527 O O . THR A 1 68 ? -1.142 -0.651 10.596 1.00 96.12 68 THR A O 1
ATOM 530 N N . GLY A 1 69 ? -1.942 -2.491 11.579 1.00 96.25 69 GLY A N 1
ATOM 531 C CA . GLY A 1 69 ? -1.234 -3.426 10.700 1.00 96.25 69 GLY A CA 1
ATOM 532 C C . GLY A 1 69 ? -1.570 -3.227 9.218 1.00 96.25 69 GLY A C 1
ATOM 533 O O . GLY A 1 69 ? -0.671 -3.127 8.382 1.00 96.25 69 GLY A O 1
ATOM 534 N N . LEU A 1 70 ? -2.858 -3.086 8.887 1.00 94.75 70 LEU A N 1
ATOM 535 C CA . LEU A 1 70 ? -3.312 -2.809 7.516 1.00 94.75 70 LEU A CA 1
ATOM 536 C C . LEU A 1 70 ? -2.810 -1.451 7.001 1.00 94.75 70 LEU A C 1
ATOM 538 O O . LEU A 1 70 ? -2.390 -1.321 5.844 1.00 94.75 70 LEU A O 1
ATOM 542 N N . GLN A 1 71 ? -2.824 -0.441 7.868 1.00 96.94 71 GLN A N 1
ATOM 543 C CA . GLN A 1 71 ? -2.317 0.887 7.560 1.00 96.94 71 GLN A CA 1
ATOM 544 C C . GLN A 1 71 ? -0.802 0.874 7.296 1.00 96.94 71 GLN A C 1
ATOM 546 O O . GLN A 1 71 ? -0.361 1.470 6.311 1.00 96.94 71 GLN A O 1
ATOM 551 N N . GLN A 1 72 ? -0.018 0.157 8.109 1.00 97.25 72 GLN A N 1
ATOM 552 C CA . GLN A 1 72 ? 1.426 -0.004 7.899 1.00 97.25 72 GLN A CA 1
ATOM 553 C C . GLN A 1 72 ? 1.731 -0.729 6.587 1.00 97.25 72 GLN A C 1
ATOM 555 O O . GLN A 1 72 ? 2.607 -0.294 5.844 1.00 97.25 72 GLN A O 1
ATOM 560 N N . GLY A 1 73 ? 0.962 -1.767 6.237 1.00 95.31 73 GLY A N 1
ATOM 561 C CA . GLY A 1 73 ? 1.091 -2.425 4.933 1.00 95.31 73 GLY A CA 1
ATOM 562 C C . GLY A 1 73 ? 0.874 -1.452 3.767 1.00 95.31 73 GLY A C 1
ATOM 563 O O . GLY A 1 73 ? 1.637 -1.439 2.804 1.00 95.31 73 GLY A O 1
ATOM 564 N N . THR A 1 74 ? -0.115 -0.564 3.883 1.00 95.62 74 THR A N 1
ATOM 565 C CA . THR A 1 74 ? -0.384 0.469 2.868 1.00 95.62 74 THR A CA 1
ATOM 566 C C . THR A 1 74 ? 0.740 1.504 2.780 1.00 95.62 74 THR A C 1
ATOM 568 O O . THR A 1 74 ? 1.142 1.876 1.677 1.00 95.62 74 THR A O 1
ATOM 571 N N . ALA A 1 75 ? 1.279 1.944 3.922 1.00 95.50 75 ALA A N 1
ATOM 572 C CA . ALA A 1 75 ? 2.433 2.843 3.962 1.00 95.50 75 ALA A CA 1
ATOM 573 C C . ALA A 1 75 ? 3.687 2.205 3.355 1.00 95.50 75 ALA A C 1
ATOM 575 O O . ALA A 1 75 ? 4.404 2.866 2.603 1.00 95.50 75 ALA A O 1
ATOM 576 N N . PHE A 1 76 ? 3.923 0.921 3.632 1.00 97.12 76 PHE A N 1
ATOM 577 C CA . PHE A 1 76 ? 5.040 0.173 3.068 1.00 97.12 76 PHE A CA 1
ATOM 578 C C . PHE A 1 76 ? 4.971 0.151 1.536 1.00 97.12 76 PHE A C 1
ATOM 580 O O . PHE A 1 76 ? 5.922 0.571 0.881 1.00 97.12 76 PHE A O 1
ATOM 587 N N . PHE A 1 77 ? 3.825 -0.216 0.951 1.00 95.81 77 PHE A N 1
ATOM 588 C CA . PHE A 1 77 ? 3.671 -0.219 -0.509 1.00 95.81 77 PHE A CA 1
ATOM 589 C C . PHE A 1 77 ? 3.766 1.179 -1.137 1.00 95.81 77 PHE A C 1
ATOM 591 O O . PHE A 1 77 ? 4.341 1.321 -2.222 1.00 95.81 77 PHE A O 1
ATOM 598 N N . ALA A 1 78 ? 3.256 2.220 -0.468 1.00 96.69 78 ALA A N 1
ATOM 599 C CA . ALA A 1 78 ? 3.447 3.601 -0.914 1.00 96.69 78 ALA A CA 1
ATOM 600 C C . ALA A 1 78 ? 4.939 3.977 -0.950 1.00 96.69 78 ALA A C 1
ATOM 602 O O . ALA A 1 78 ? 5.414 4.527 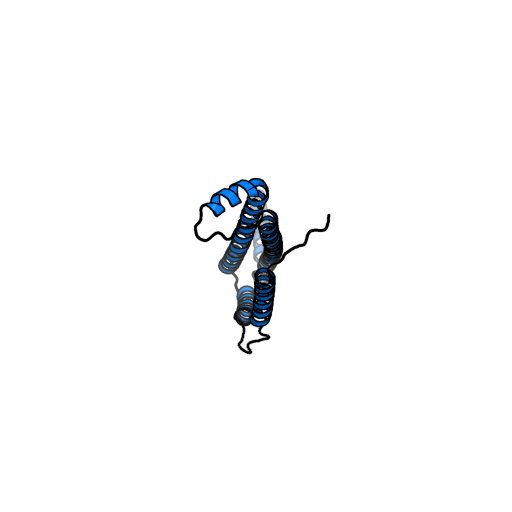-1.944 1.00 96.69 78 ALA A O 1
ATOM 603 N N . SER A 1 79 ? 5.692 3.629 0.098 1.00 97.25 79 SER A N 1
ATOM 604 C CA . SER A 1 79 ? 7.134 3.883 0.180 1.00 97.25 79 SER A CA 1
ATOM 605 C C . SER A 1 79 ? 7.909 3.124 -0.898 1.00 97.25 79 SER A C 1
ATOM 607 O O . SER A 1 79 ? 8.694 3.734 -1.625 1.00 97.25 79 SER A O 1
ATOM 609 N N . SER A 1 80 ? 7.638 1.828 -1.085 1.00 97.06 80 SER A N 1
ATOM 610 C CA . SER A 1 80 ? 8.273 1.036 -2.144 1.00 97.06 80 SER A CA 1
ATOM 611 C C . SER A 1 80 ? 7.984 1.603 -3.536 1.00 97.06 80 SER A C 1
ATOM 613 O O . SER A 1 80 ? 8.888 1.659 -4.367 1.00 97.06 80 SER A O 1
ATOM 615 N N . SER A 1 81 ? 6.759 2.085 -3.779 1.00 96.31 81 SER A N 1
ATOM 616 C CA . SER A 1 81 ? 6.393 2.733 -5.048 1.00 96.31 81 SER A CA 1
ATOM 617 C C . SER A 1 81 ? 7.191 4.020 -5.278 1.00 96.31 81 SER A C 1
ATOM 619 O O . SER A 1 81 ? 7.644 4.261 -6.393 1.00 96.31 81 SER A O 1
ATOM 621 N N . LEU A 1 82 ? 7.413 4.821 -4.230 1.00 96.69 82 LEU A N 1
ATOM 622 C CA . LEU A 1 82 ? 8.216 6.045 -4.302 1.00 96.69 82 LEU A CA 1
ATOM 623 C C . LEU A 1 82 ? 9.700 5.748 -4.578 1.00 96.69 82 LEU A C 1
ATOM 625 O O . LEU A 1 82 ? 10.311 6.412 -5.413 1.00 96.69 82 LEU A O 1
ATOM 629 N N . ILE A 1 83 ? 10.268 4.730 -3.922 1.00 97.62 83 ILE A N 1
ATOM 630 C CA . ILE A 1 83 ? 11.649 4.281 -4.171 1.00 97.62 83 ILE A CA 1
ATOM 631 C C . ILE A 1 83 ? 11.792 3.790 -5.615 1.00 97.62 83 ILE A C 1
ATOM 633 O O . ILE A 1 83 ? 12.714 4.203 -6.319 1.00 97.62 83 ILE A O 1
ATOM 637 N N . ALA A 1 84 ? 10.859 2.958 -6.083 1.00 97.62 84 ALA A N 1
ATOM 638 C CA . ALA A 1 84 ? 10.849 2.468 -7.459 1.00 97.62 84 ALA A CA 1
ATOM 639 C C . ALA A 1 84 ? 10.720 3.616 -8.475 1.00 97.62 84 ALA A C 1
ATOM 641 O O . ALA A 1 84 ? 11.394 3.602 -9.505 1.00 97.62 84 ALA A O 1
ATOM 642 N N . LEU A 1 85 ? 9.913 4.638 -8.170 1.00 97.62 85 LEU A N 1
ATOM 643 C CA . LEU A 1 85 ? 9.784 5.842 -8.991 1.00 97.62 85 LEU A CA 1
ATOM 644 C C . LEU A 1 85 ? 11.119 6.599 -9.089 1.00 97.62 85 LEU A C 1
ATOM 646 O O . LEU A 1 85 ? 11.530 6.975 -10.185 1.00 97.62 85 LEU A O 1
ATOM 650 N N . GLY A 1 86 ? 11.830 6.758 -7.967 1.00 97.31 86 GLY A N 1
ATOM 651 C CA . GLY A 1 86 ? 13.188 7.313 -7.943 1.00 97.31 86 GLY A CA 1
ATOM 652 C C . GLY A 1 86 ? 14.174 6.495 -8.783 1.00 97.31 86 GLY A C 1
ATOM 653 O O . GLY A 1 86 ? 14.936 7.062 -9.565 1.00 97.31 86 GLY A O 1
ATOM 654 N N . GLY A 1 87 ? 14.095 5.163 -8.702 1.00 97.12 87 GLY A N 1
ATOM 655 C CA . GLY A 1 87 ? 14.861 4.252 -9.556 1.00 97.12 87 GLY A CA 1
ATOM 656 C C . GLY A 1 87 ? 14.569 4.452 -11.046 1.00 97.12 87 GLY A C 1
ATOM 657 O O . GLY A 1 87 ? 15.493 4.501 -11.851 1.00 97.12 87 GLY A O 1
ATOM 658 N N . CYS A 1 88 ? 13.306 4.662 -11.422 1.00 96.62 88 CYS A N 1
ATOM 659 C CA . CYS A 1 88 ? 12.940 4.948 -12.810 1.00 96.62 88 CYS A CA 1
ATOM 660 C C . CYS A 1 88 ? 13.520 6.281 -13.305 1.00 96.62 88 CYS A C 1
ATOM 662 O O . CYS A 1 88 ? 14.005 6.350 -14.432 1.00 96.62 88 CYS A O 1
ATOM 664 N N . PHE A 1 89 ? 13.530 7.327 -12.475 1.00 96.31 89 PHE A N 1
ATOM 665 C CA . PHE A 1 89 ? 14.179 8.591 -12.839 1.00 96.31 89 PHE A CA 1
ATOM 666 C C . PHE A 1 89 ? 15.698 8.447 -12.989 1.00 96.31 89 PHE A C 1
ATOM 668 O O . PHE A 1 89 ? 16.270 9.015 -13.920 1.00 96.31 89 PHE A O 1
ATOM 675 N N . ALA A 1 90 ? 16.344 7.641 -12.141 1.00 96.38 90 ALA A N 1
ATOM 676 C CA . ALA A 1 90 ? 17.757 7.307 -12.304 1.00 96.38 90 ALA A CA 1
ATOM 677 C C . ALA A 1 90 ? 18.014 6.557 -13.624 1.00 96.38 90 ALA A C 1
ATOM 679 O O . ALA A 1 90 ? 18.950 6.900 -14.344 1.00 96.38 90 ALA A O 1
ATOM 680 N N . LEU A 1 91 ? 17.146 5.604 -13.991 1.00 95.12 91 LEU A N 1
ATOM 681 C CA . LEU A 1 91 ? 17.217 4.899 -15.278 1.00 95.12 91 LEU A CA 1
ATOM 682 C C . LEU A 1 91 ? 17.058 5.849 -16.473 1.00 95.12 91 LEU A C 1
ATOM 684 O O . LEU A 1 91 ? 17.771 5.694 -17.460 1.00 95.12 91 LEU A O 1
ATOM 688 N N . LEU A 1 92 ? 16.173 6.850 -16.392 1.00 93.62 92 LEU A N 1
ATOM 689 C CA . LEU A 1 92 ? 16.039 7.862 -17.446 1.00 93.62 92 LEU A CA 1
ATOM 690 C C . LEU A 1 92 ? 17.330 8.679 -17.607 1.00 93.62 92 LEU A C 1
ATOM 692 O O . LEU A 1 92 ? 17.786 8.867 -18.735 1.00 93.62 92 LEU A O 1
ATOM 696 N N . GLY A 1 93 ? 17.951 9.103 -16.501 1.00 91.88 93 GLY A N 1
ATOM 697 C CA . GLY A 1 93 ? 19.207 9.862 -16.518 1.00 91.88 93 GLY A CA 1
ATOM 698 C C . GLY A 1 93 ? 20.427 9.055 -16.980 1.00 91.88 93 GLY A C 1
ATOM 699 O O . GLY A 1 93 ? 21.296 9.598 -17.656 1.00 91.88 93 GLY A O 1
ATOM 700 N N . ALA A 1 94 ? 20.468 7.758 -16.667 1.00 93.19 94 ALA A N 1
ATOM 701 C CA . ALA A 1 94 ? 21.560 6.837 -16.997 1.00 93.19 94 ALA A CA 1
ATOM 702 C C . ALA A 1 94 ? 21.230 5.902 -18.179 1.00 93.19 94 ALA A C 1
ATOM 704 O O . ALA A 1 94 ? 21.823 4.829 -18.305 1.00 93.19 94 ALA A O 1
ATOM 705 N N . SER A 1 95 ? 20.284 6.293 -19.046 1.00 90.81 95 SER A N 1
ATOM 706 C CA . SER A 1 95 ? 19.752 5.437 -20.124 1.00 90.81 95 SER A CA 1
ATOM 707 C C . SER A 1 95 ? 20.857 4.824 -20.990 1.00 90.81 95 SER A C 1
ATOM 709 O O . SER A 1 95 ? 20.820 3.635 -21.289 1.00 90.81 95 SER A O 1
ATOM 711 N N . ASP A 1 96 ? 21.858 5.626 -21.360 1.00 89.62 96 ASP A N 1
ATOM 712 C CA . ASP A 1 96 ? 22.948 5.194 -22.238 1.00 89.62 96 ASP A CA 1
ATOM 713 C C . ASP A 1 96 ? 23.857 4.153 -21.555 1.00 89.62 96 ASP A C 1
ATOM 715 O O . ASP A 1 96 ? 24.197 3.145 -22.166 1.00 89.62 96 ASP A O 1
ATOM 719 N N . GLN A 1 97 ? 24.177 4.325 -20.264 1.00 91.06 97 GLN A N 1
ATOM 720 C CA . GLN A 1 97 ? 24.963 3.338 -19.502 1.00 91.06 97 GLN A CA 1
ATOM 721 C C . GLN A 1 97 ? 24.204 2.023 -19.317 1.00 91.06 97 GLN A C 1
ATOM 723 O O . GLN A 1 97 ? 24.783 0.946 -19.439 1.00 91.06 97 GLN A O 1
ATOM 728 N N . VAL A 1 98 ? 22.902 2.111 -19.038 1.00 90.56 98 VAL A N 1
ATOM 729 C CA . VAL A 1 98 ? 22.036 0.940 -18.872 1.00 90.56 98 VAL A CA 1
ATOM 730 C C . VAL A 1 98 ? 21.961 0.144 -20.174 1.00 90.56 98 VAL A C 1
ATOM 732 O O . VAL A 1 98 ? 22.104 -1.076 -20.146 1.00 90.56 98 VAL A O 1
ATOM 735 N N . LEU A 1 99 ? 21.803 0.819 -21.316 1.00 88.94 99 LEU A N 1
ATOM 736 C CA . LEU A 1 99 ? 21.772 0.170 -22.627 1.00 88.94 99 LEU A CA 1
ATOM 737 C C . LEU A 1 99 ? 23.096 -0.506 -22.988 1.00 88.94 99 LEU A C 1
ATOM 739 O O . LEU A 1 99 ? 23.056 -1.603 -23.538 1.00 88.94 99 LEU A O 1
ATOM 743 N N . THR A 1 100 ? 24.242 0.077 -22.624 1.00 88.81 100 THR A N 1
ATOM 744 C CA . THR A 1 100 ? 25.549 -0.583 -22.783 1.00 88.81 100 THR A CA 1
ATOM 745 C C . THR A 1 100 ? 25.603 -1.896 -22.002 1.00 88.81 100 THR A C 1
ATOM 747 O O . THR A 1 100 ? 25.907 -2.936 -22.577 1.00 88.81 100 THR A O 1
ATOM 750 N N . VAL A 1 101 ? 25.213 -1.885 -20.723 1.00 88.81 101 VAL A N 1
ATOM 751 C CA . VAL A 1 101 ? 25.187 -3.104 -19.891 1.00 88.81 101 VAL A CA 1
ATOM 752 C C . VAL A 1 101 ? 24.206 -4.146 -20.443 1.00 88.81 101 VAL A C 1
ATOM 754 O O . VAL A 1 101 ? 24.482 -5.342 -20.422 1.00 88.81 101 VAL A O 1
ATOM 757 N N . LEU A 1 102 ? 23.051 -3.709 -20.954 1.00 86.00 102 LEU A N 1
ATOM 758 C CA . LEU A 1 102 ? 22.078 -4.597 -21.594 1.00 86.00 102 LEU A CA 1
ATOM 759 C C . LEU A 1 102 ? 22.602 -5.188 -22.905 1.00 86.00 102 LEU A C 1
ATOM 761 O O . LEU A 1 102 ? 22.278 -6.336 -23.198 1.00 86.00 102 LEU A O 1
ATOM 765 N N . SER A 1 103 ? 23.405 -4.442 -23.669 1.00 84.75 103 SER A N 1
ATOM 766 C CA . SER A 1 103 ? 23.965 -4.910 -24.941 1.00 84.75 103 SER A CA 1
ATOM 767 C C . SER A 1 103 ? 24.960 -6.064 -24.783 1.00 84.75 103 SER A C 1
ATOM 769 O O . SER A 1 103 ? 25.093 -6.873 -25.698 1.00 84.75 103 SER A O 1
ATOM 771 N N . ASP A 1 104 ? 25.558 -6.213 -23.598 1.00 84.44 104 ASP A N 1
ATOM 772 C CA . ASP A 1 104 ? 26.428 -7.346 -23.257 1.00 84.44 104 ASP A CA 1
ATOM 773 C C . ASP A 1 104 ? 25.644 -8.657 -23.043 1.00 84.44 104 ASP A C 1
ATOM 775 O O . ASP A 1 104 ? 26.229 -9.742 -22.978 1.00 84.44 104 ASP A O 1
ATOM 779 N N . LEU A 1 105 ? 24.309 -8.592 -22.928 1.00 82.69 105 LEU A N 1
ATOM 780 C CA . LEU A 1 105 ? 23.471 -9.770 -22.726 1.00 82.69 105 LEU A CA 1
ATOM 781 C C . LEU A 1 105 ? 23.143 -10.458 -24.064 1.00 82.69 105 LEU A C 1
ATOM 783 O O . LEU A 1 105 ? 22.611 -9.814 -24.973 1.00 82.69 105 LEU A O 1
ATOM 787 N N . PRO A 1 106 ? 23.306 -11.794 -24.160 1.00 78.12 106 PRO A N 1
ATOM 788 C CA . PRO A 1 106 ? 23.070 -12.556 -25.393 1.00 78.12 106 PRO A CA 1
ATOM 789 C C . PRO A 1 106 ? 21.597 -12.583 -25.838 1.00 78.12 106 PRO A C 1
ATOM 791 O O . PRO A 1 106 ? 21.293 -13.029 -26.940 1.00 78.12 106 PRO A O 1
ATOM 794 N N . LEU A 1 107 ? 20.677 -12.122 -24.985 1.00 74.00 107 LEU A N 1
ATOM 795 C CA . LEU A 1 107 ? 19.239 -12.036 -25.253 1.00 74.00 107 LEU A CA 1
ATOM 796 C C . LEU A 1 107 ? 18.775 -10.613 -25.615 1.00 74.00 107 LEU A C 1
ATOM 798 O O . LEU A 1 107 ? 17.572 -10.402 -25.782 1.00 74.00 107 LEU A O 1
ATOM 802 N N . SER A 1 108 ? 19.674 -9.622 -25.703 1.00 64.38 108 SER A N 1
ATOM 803 C CA . SER A 1 108 ? 19.256 -8.247 -25.987 1.00 64.38 108 SER A CA 1
ATOM 804 C C . SER A 1 108 ? 19.005 -8.041 -27.486 1.00 64.38 108 SER A C 1
ATOM 806 O O . SER A 1 108 ? 19.904 -8.058 -28.323 1.00 64.38 108 SER A O 1
ATOM 808 N N . ALA A 1 109 ? 17.735 -7.853 -27.848 1.00 63.28 109 ALA A N 1
ATOM 809 C CA . ALA A 1 109 ? 17.400 -7.231 -29.121 1.00 63.28 109 ALA A CA 1
ATOM 810 C C . ALA A 1 109 ? 17.866 -5.769 -29.072 1.00 63.28 109 ALA A C 1
ATOM 812 O O . ALA A 1 109 ? 17.677 -5.107 -28.045 1.00 63.28 109 ALA A O 1
ATOM 813 N N . THR A 1 110 ? 18.451 -5.272 -30.166 1.00 65.25 110 THR A N 1
ATOM 814 C CA . THR A 1 110 ? 18.988 -3.910 -30.315 1.00 65.25 110 THR A CA 1
ATOM 815 C C . THR A 1 110 ? 17.910 -2.886 -29.952 1.00 65.25 110 THR A C 1
ATOM 817 O O . THR A 1 110 ? 17.052 -2.537 -30.759 1.00 65.25 110 THR A O 1
ATOM 820 N N . SER A 1 111 ? 17.888 -2.464 -28.690 1.00 68.06 111 SER A N 1
ATOM 821 C CA . SER A 1 111 ? 16.831 -1.608 -28.161 1.00 68.06 111 SER A CA 1
ATOM 822 C C . SER A 1 111 ? 17.259 -0.165 -28.336 1.00 68.06 111 SER A C 1
ATOM 824 O O . SER A 1 111 ? 18.269 0.258 -27.776 1.00 68.06 111 SER A O 1
ATOM 826 N N . SER A 1 112 ? 16.502 0.595 -29.128 1.00 83.94 112 SER A N 1
ATOM 827 C CA . SER A 1 112 ? 16.774 2.018 -29.292 1.00 83.94 112 SER A CA 1
ATOM 828 C C . SER A 1 112 ? 16.594 2.749 -27.959 1.00 83.94 112 SER A C 1
ATOM 830 O O . SER A 1 112 ? 15.736 2.405 -27.136 1.00 83.94 112 SER A O 1
ATOM 832 N N . ARG A 1 113 ? 17.400 3.793 -27.758 1.00 83.75 113 ARG A N 1
ATOM 833 C CA . ARG A 1 113 ? 17.330 4.669 -26.581 1.00 83.75 113 ARG A CA 1
ATOM 834 C C . ARG A 1 113 ? 15.924 5.205 -26.344 1.00 83.75 113 ARG A C 1
ATOM 836 O O . ARG A 1 113 ? 15.434 5.207 -25.219 1.00 83.75 113 ARG A O 1
ATOM 843 N N . GLU A 1 114 ? 15.265 5.602 -27.424 1.00 85.00 114 GLU A N 1
ATOM 844 C CA . GLU A 1 114 ? 13.909 6.146 -27.415 1.00 85.00 114 GLU A CA 1
ATOM 845 C C . GLU A 1 114 ? 12.879 5.100 -26.964 1.00 85.00 114 GLU A C 1
ATOM 847 O O . GLU A 1 114 ? 12.047 5.385 -26.100 1.00 85.00 114 GLU A O 1
ATOM 852 N N . ALA A 1 115 ? 12.973 3.861 -27.463 1.00 83.56 115 ALA A N 1
ATOM 853 C CA . ALA A 1 115 ? 12.086 2.775 -27.048 1.00 83.56 115 ALA A CA 1
ATOM 854 C C . ALA A 1 115 ? 12.284 2.404 -25.569 1.00 83.56 115 ALA A C 1
ATOM 856 O O . ALA A 1 115 ? 11.313 2.114 -24.865 1.00 83.56 115 ALA A O 1
ATOM 857 N N . PHE A 1 116 ? 13.525 2.437 -25.071 1.00 89.06 116 PHE A N 1
ATOM 858 C CA . PHE A 1 116 ? 13.817 2.222 -23.652 1.00 89.06 116 PHE A CA 1
ATOM 859 C C . PHE A 1 116 ? 13.217 3.329 -22.775 1.00 89.06 116 PHE A C 1
ATOM 861 O O . PHE A 1 116 ? 12.478 3.035 -21.834 1.00 89.06 116 PHE A O 1
ATOM 868 N N . GLN A 1 117 ? 13.460 4.598 -23.115 1.00 90.56 117 GLN A N 1
ATOM 869 C CA . GLN A 1 117 ? 12.921 5.741 -22.372 1.00 90.56 117 GLN A CA 1
ATOM 870 C C . GLN A 1 117 ? 11.391 5.737 -22.340 1.00 90.56 117 GLN A C 1
ATOM 872 O O . GLN A 1 117 ? 10.802 6.010 -21.294 1.00 90.56 117 GLN A O 1
ATOM 877 N N . MET A 1 118 ? 10.738 5.350 -23.439 1.00 88.12 118 MET A N 1
ATOM 878 C CA . MET A 1 118 ? 9.282 5.221 -23.492 1.00 88.12 118 MET A CA 1
ATOM 879 C C . MET A 1 118 ? 8.749 4.140 -22.539 1.00 88.12 118 MET A C 1
ATOM 881 O O . MET A 1 118 ? 7.762 4.372 -21.837 1.00 88.12 118 MET A O 1
ATOM 885 N N . LYS A 1 119 ? 9.421 2.983 -22.451 1.00 87.75 119 LYS A N 1
ATOM 886 C CA . LYS A 1 119 ? 9.067 1.914 -21.498 1.00 87.75 119 LYS A CA 1
ATOM 887 C C . LYS A 1 119 ? 9.229 2.379 -20.051 1.00 87.75 119 LYS A C 1
ATOM 889 O O . LYS A 1 119 ? 8.328 2.174 -19.238 1.00 87.75 119 LYS A O 1
ATOM 894 N N . VAL A 1 120 ? 10.344 3.045 -19.740 1.00 93.06 120 VAL A N 1
ATOM 895 C CA . VAL A 1 120 ? 10.590 3.592 -18.398 1.00 93.06 120 VAL A CA 1
ATOM 896 C C . VAL A 1 120 ? 9.562 4.672 -18.054 1.00 93.06 120 VAL A C 1
ATOM 898 O O . VAL A 1 120 ? 9.037 4.670 -16.946 1.00 93.06 120 VAL A O 1
ATOM 901 N N . PHE A 1 121 ? 9.189 5.539 -18.998 1.00 93.44 121 PHE A N 1
ATOM 902 C CA . PHE A 1 121 ? 8.140 6.539 -18.786 1.00 93.44 121 PHE A CA 1
ATOM 903 C C . PHE A 1 121 ? 6.773 5.899 -18.494 1.00 93.44 121 PHE A C 1
ATOM 905 O O . PHE A 1 121 ? 6.072 6.324 -17.576 1.00 93.44 121 PHE A O 1
ATOM 912 N N . GLY A 1 122 ? 6.416 4.824 -19.204 1.00 89.19 122 GLY A N 1
ATOM 913 C CA . GLY A 1 122 ? 5.225 4.031 -18.885 1.00 89.19 122 GLY A CA 1
ATOM 914 C C . GLY A 1 122 ? 5.259 3.474 -17.457 1.00 89.19 122 GLY A C 1
ATOM 915 O O . GLY A 1 122 ? 4.272 3.575 -16.726 1.00 89.19 122 GLY A O 1
ATOM 916 N N . LEU A 1 123 ? 6.414 2.961 -17.022 1.00 94.31 123 LEU A N 1
ATOM 917 C CA . LEU A 1 123 ? 6.607 2.469 -15.657 1.00 94.31 123 LEU A CA 1
ATOM 918 C C . LEU A 1 123 ? 6.485 3.594 -14.614 1.00 94.31 123 LEU A C 1
ATOM 920 O O . LEU A 1 123 ? 5.827 3.401 -13.592 1.00 94.31 123 LEU A O 1
ATOM 924 N N . VAL A 1 124 ? 7.038 4.781 -14.895 1.00 96.00 124 VAL A N 1
ATOM 925 C CA . VAL A 1 124 ? 6.891 5.987 -14.058 1.00 96.00 124 VAL A CA 1
ATOM 926 C C . VAL A 1 124 ? 5.416 6.330 -13.862 1.00 96.00 124 VAL A C 1
ATOM 928 O O . VAL A 1 124 ? 4.993 6.545 -12.728 1.00 96.00 124 VAL A O 1
ATOM 931 N N . LEU A 1 125 ? 4.614 6.337 -14.930 1.00 94.12 125 LEU A N 1
ATOM 932 C CA . LEU A 1 125 ? 3.183 6.640 -14.838 1.00 94.12 125 LEU A CA 1
ATOM 933 C C . LEU A 1 125 ? 2.427 5.612 -13.986 1.00 94.12 125 LEU A C 1
ATOM 935 O O . LEU A 1 125 ? 1.618 5.995 -13.138 1.00 94.12 125 LEU A O 1
ATOM 939 N N . ILE A 1 126 ? 2.712 4.320 -14.172 1.00 91.62 126 ILE A N 1
ATOM 940 C CA . ILE A 1 126 ? 2.089 3.242 -13.390 1.00 91.62 126 ILE A CA 1
ATOM 941 C C . ILE A 1 126 ? 2.460 3.367 -11.906 1.00 91.62 126 ILE A C 1
ATOM 943 O O . ILE A 1 126 ? 1.581 3.297 -11.045 1.00 91.62 126 ILE A O 1
ATOM 947 N N . LEU A 1 127 ? 3.741 3.584 -11.595 1.00 95.69 127 LEU A N 1
ATOM 948 C CA . LEU A 1 127 ? 4.226 3.715 -10.218 1.00 95.69 127 LEU A CA 1
ATOM 949 C C . LEU A 1 127 ? 3.712 4.987 -9.542 1.00 95.69 127 LEU A C 1
ATOM 951 O O . LEU A 1 127 ? 3.303 4.937 -8.382 1.00 95.69 127 LEU A O 1
ATOM 955 N N . ALA A 1 128 ? 3.667 6.110 -10.261 1.00 95.75 128 ALA A N 1
ATOM 956 C CA . ALA A 1 128 ? 3.077 7.346 -9.761 1.00 95.75 128 ALA A CA 1
ATOM 957 C C . ALA A 1 128 ? 1.587 7.147 -9.447 1.00 95.75 128 ALA A C 1
ATOM 959 O O . ALA A 1 128 ? 1.125 7.493 -8.358 1.00 95.75 128 ALA A O 1
ATOM 960 N N . PHE A 1 129 ? 0.835 6.517 -10.354 1.00 94.44 129 PHE A N 1
ATOM 961 C CA . PHE A 1 129 ? -0.568 6.178 -10.116 1.00 94.44 129 PHE A CA 1
ATOM 962 C C . PHE A 1 129 ? -0.748 5.262 -8.895 1.00 94.44 129 PHE A C 1
ATOM 964 O O . PHE A 1 129 ? -1.632 5.504 -8.067 1.00 94.44 129 PHE A O 1
ATOM 971 N N . ALA A 1 130 ? 0.101 4.240 -8.748 1.00 94.25 130 ALA A N 1
ATOM 972 C CA . ALA A 1 130 ? 0.094 3.347 -7.593 1.00 94.25 130 ALA A CA 1
ATOM 973 C C . ALA A 1 130 ? 0.374 4.103 -6.284 1.00 94.25 130 ALA A C 1
ATOM 975 O O . ALA A 1 130 ? -0.370 3.937 -5.316 1.00 94.25 130 ALA A O 1
ATOM 976 N N . PHE A 1 131 ? 1.374 4.989 -6.267 1.00 96.50 131 PHE A N 1
ATOM 977 C CA . PHE A 1 131 ? 1.690 5.834 -5.114 1.00 96.50 131 PHE A CA 1
ATOM 978 C C . PHE A 1 131 ? 0.473 6.648 -4.659 1.00 96.50 131 PHE A C 1
ATOM 980 O O . PHE A 1 131 ? 0.105 6.604 -3.483 1.00 96.50 131 PHE A O 1
ATOM 987 N N . PHE A 1 132 ? -0.215 7.324 -5.585 1.00 95.62 132 PHE A N 1
ATOM 988 C CA . PHE A 1 132 ? -1.425 8.075 -5.244 1.00 95.62 132 PHE A CA 1
ATOM 989 C C . PHE A 1 132 ? -2.553 7.163 -4.750 1.00 95.62 132 PHE A C 1
ATOM 991 O O . PHE A 1 132 ? -3.186 7.482 -3.744 1.00 95.62 132 PHE A O 1
ATOM 998 N N . LYS A 1 133 ? -2.790 6.011 -5.395 1.00 94.00 133 LYS A N 1
ATOM 999 C CA . LYS A 1 133 ? -3.769 5.003 -4.937 1.00 94.00 133 LYS A CA 1
ATOM 1000 C C . LYS A 1 133 ? -3.501 4.570 -3.490 1.00 94.00 133 LYS A C 1
ATOM 1002 O O . LYS A 1 133 ? -4.431 4.572 -2.681 1.00 94.00 133 LYS A O 1
ATOM 1007 N N . PHE A 1 134 ? -2.254 4.244 -3.147 1.00 96.50 134 PHE A N 1
ATOM 1008 C CA . PHE A 1 134 ? -1.886 3.869 -1.779 1.00 96.50 134 PHE A CA 1
ATOM 1009 C C . PHE A 1 134 ? -1.995 5.050 -0.806 1.00 96.50 134 PHE A C 1
ATOM 1011 O O . PHE A 1 134 ? -2.475 4.867 0.310 1.00 96.50 134 PHE A O 1
ATOM 1018 N N . GLY A 1 135 ? -1.656 6.271 -1.229 1.00 94.81 135 GLY A N 1
ATOM 1019 C CA . GLY A 1 135 ? -1.858 7.482 -0.427 1.00 94.81 135 GLY A CA 1
ATOM 1020 C C . GLY A 1 135 ? -3.331 7.731 -0.077 1.00 94.81 135 GLY A C 1
ATOM 1021 O O . GLY A 1 135 ? -3.667 8.004 1.079 1.00 94.81 135 GLY A O 1
ATOM 1022 N N . TRP A 1 136 ? -4.236 7.562 -1.045 1.00 96.44 136 TRP A N 1
ATOM 1023 C CA . TRP A 1 136 ? -5.682 7.644 -0.812 1.00 96.44 136 TRP A CA 1
ATOM 1024 C C . TRP A 1 136 ? -6.182 6.543 0.128 1.00 96.44 136 TRP A C 1
ATOM 1026 O O . TRP A 1 136 ? -6.960 6.828 1.041 1.00 96.44 136 TRP A O 1
ATOM 1036 N N . ALA A 1 137 ? -5.702 5.309 -0.041 1.00 96.81 137 ALA A N 1
ATOM 1037 C CA . ALA A 1 137 ? -6.027 4.209 0.863 1.00 96.81 137 ALA A CA 1
ATOM 1038 C C . ALA A 1 137 ? -5.549 4.496 2.298 1.00 96.81 137 ALA A C 1
ATOM 1040 O O . ALA A 1 137 ? -6.317 4.324 3.244 1.00 96.81 137 ALA A O 1
ATOM 1041 N N . TYR A 1 138 ? -4.331 5.019 2.469 1.00 96.19 138 TYR A N 1
ATOM 1042 C CA . TYR A 1 138 ? -3.777 5.384 3.776 1.00 96.19 138 TYR A CA 1
ATOM 1043 C C . TYR A 1 138 ? -4.636 6.432 4.492 1.00 96.19 138 TYR A C 1
ATOM 1045 O O . TYR A 1 138 ? -4.913 6.323 5.690 1.00 96.19 138 TYR A O 1
ATOM 1053 N N . ARG A 1 139 ? -5.119 7.436 3.752 1.00 96.69 139 ARG A N 1
ATOM 1054 C CA . ARG A 1 139 ? -6.064 8.433 4.270 1.00 96.69 139 ARG A CA 1
ATOM 1055 C C . ARG A 1 139 ? -7.385 7.791 4.711 1.00 96.69 139 ARG A C 1
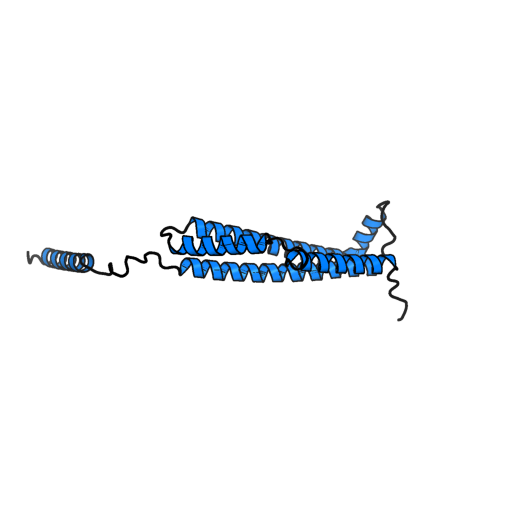ATOM 1057 O O . ARG A 1 139 ? -7.868 8.109 5.794 1.00 96.69 139 ARG A O 1
ATOM 1064 N N . LEU A 1 140 ? -7.937 6.864 3.928 1.00 96.12 140 LEU A N 1
ATOM 1065 C CA . LEU A 1 140 ? -9.166 6.152 4.293 1.00 96.12 140 LEU A CA 1
ATOM 1066 C C . LEU A 1 140 ? -8.992 5.302 5.565 1.00 96.12 140 LEU A C 1
ATOM 1068 O O . LEU A 1 140 ? -9.899 5.266 6.398 1.00 96.12 140 LEU A O 1
ATOM 1072 N N . PHE A 1 141 ? -7.826 4.676 5.758 1.00 95.94 141 PHE A N 1
ATOM 1073 C CA . PHE A 1 141 ? -7.506 3.969 7.002 1.00 95.94 141 PHE A CA 1
ATOM 1074 C C . PHE A 1 141 ? -7.494 4.908 8.212 1.00 95.94 141 PHE A C 1
ATOM 1076 O O . PHE A 1 141 ? -8.096 4.573 9.228 1.00 95.94 141 PHE A O 1
ATOM 1083 N N . ASN A 1 142 ? -6.919 6.112 8.092 1.00 95.06 142 ASN A N 1
ATOM 1084 C CA . ASN A 1 142 ? -6.964 7.108 9.172 1.00 95.06 142 ASN A CA 1
ATOM 1085 C C . ASN A 1 142 ? -8.400 7.482 9.556 1.00 95.06 142 ASN A C 1
ATOM 1087 O O . ASN A 1 142 ? -8.731 7.525 10.740 1.00 95.06 142 ASN A O 1
ATOM 1091 N N . TYR A 1 143 ? -9.271 7.707 8.569 1.00 96.12 143 TYR A N 1
ATOM 1092 C CA . TYR A 1 143 ? -10.685 7.975 8.837 1.00 96.12 143 TYR A CA 1
ATOM 1093 C C . TYR A 1 143 ? -11.362 6.798 9.542 1.00 96.12 143 TYR A C 1
ATOM 1095 O O . TYR A 1 143 ? -12.113 7.003 10.492 1.00 96.12 143 TYR A O 1
ATOM 1103 N N . CYS A 1 144 ? -11.056 5.564 9.140 1.00 94.12 144 CYS A N 1
ATOM 1104 C CA . CYS A 1 144 ? -11.591 4.378 9.798 1.00 94.12 144 CYS A CA 1
ATOM 1105 C C . CYS A 1 144 ? -11.109 4.248 11.255 1.00 94.12 144 CYS A C 1
ATOM 1107 O O . CYS A 1 144 ? -11.927 3.978 12.130 1.00 94.12 144 CYS A O 1
ATOM 1109 N N . SER A 1 145 ? -9.831 4.519 11.542 1.00 93.75 145 SER A N 1
ATOM 1110 C CA . SER A 1 145 ? -9.296 4.544 12.913 1.00 93.75 145 SER A CA 1
ATOM 1111 C C . SER A 1 145 ? -10.005 5.573 13.798 1.00 93.75 145 SER A C 1
ATOM 1113 O O . SER A 1 145 ? -10.339 5.269 14.942 1.00 93.75 145 SER A O 1
ATOM 1115 N N . ILE A 1 146 ? -10.287 6.768 13.265 1.00 93.50 146 ILE A N 1
ATOM 1116 C CA . ILE A 1 146 ? -11.050 7.803 13.981 1.00 93.50 146 ILE A CA 1
ATOM 1117 C C . ILE A 1 146 ? -12.466 7.305 14.291 1.00 93.50 146 ILE A C 1
ATOM 1119 O O . ILE A 1 146 ? -12.939 7.472 15.413 1.00 93.50 146 ILE A O 1
ATOM 1123 N N . LEU A 1 147 ? -13.127 6.648 13.331 1.00 93.06 147 LEU A N 1
ATOM 1124 C CA . LEU A 1 147 ? -14.454 6.070 13.549 1.00 93.06 147 LEU A CA 1
ATOM 1125 C C . LEU A 1 147 ? -14.435 4.981 14.626 1.00 93.06 147 LEU A C 1
ATOM 1127 O O . LEU A 1 147 ? -15.309 4.997 15.484 1.00 93.06 147 LEU A O 1
ATOM 1131 N N . ILE A 1 148 ? -13.433 4.092 14.634 1.00 92.44 148 ILE A N 1
ATOM 1132 C CA . ILE A 1 148 ? -13.258 3.084 15.698 1.00 92.44 148 ILE A CA 1
ATOM 1133 C C . ILE A 1 148 ? -13.110 3.765 17.067 1.00 92.44 148 ILE A C 1
ATOM 1135 O O . ILE A 1 148 ? -13.732 3.334 18.037 1.00 92.44 148 ILE A O 1
ATOM 1139 N N . GLY A 1 149 ? -12.330 4.847 17.149 1.00 89.12 149 GLY A N 1
ATOM 1140 C CA . GLY A 1 149 ? -12.164 5.625 18.380 1.00 89.12 149 GLY A CA 1
ATOM 1141 C C . GLY A 1 149 ? -13.434 6.352 18.839 1.00 89.12 149 GLY A C 1
ATOM 1142 O O . GLY A 1 149 ? -13.618 6.558 20.035 1.00 89.12 149 GLY A O 1
ATOM 1143 N N . ALA A 1 150 ? -14.325 6.710 17.911 1.00 90.12 150 ALA A N 1
ATOM 1144 C CA . ALA A 1 150 ? -15.593 7.380 18.204 1.00 90.12 150 ALA A CA 1
ATOM 1145 C C . ALA A 1 150 ? -16.713 6.421 18.657 1.00 90.12 150 ALA A C 1
ATOM 1147 O O . ALA A 1 150 ? -17.764 6.878 19.112 1.00 90.12 150 ALA A O 1
ATOM 1148 N N . VAL A 1 151 ? -16.518 5.102 18.541 1.00 89.31 151 VAL A N 1
ATOM 1149 C CA . VAL A 1 151 ? -17.499 4.106 18.993 1.00 89.31 151 VAL A CA 1
ATOM 1150 C C . VAL A 1 151 ? -17.635 4.178 20.524 1.00 89.31 151 VAL A C 1
ATOM 1152 O O . VAL A 1 151 ? -16.633 4.070 21.238 1.00 89.31 151 VAL A O 1
ATOM 1155 N N . PRO A 1 152 ? -18.856 4.324 21.074 1.00 80.19 152 PRO A N 1
ATOM 1156 C CA . PRO A 1 152 ? -19.056 4.480 22.513 1.00 80.19 152 PRO A CA 1
ATOM 1157 C C . PRO A 1 152 ? -18.530 3.265 23.291 1.00 80.19 152 PRO A C 1
ATOM 1159 O O . PRO A 1 152 ? -18.839 2.125 22.961 1.00 80.19 152 PRO A O 1
ATOM 1162 N N . ALA A 1 153 ? -17.715 3.498 24.325 1.00 67.88 153 ALA A N 1
ATOM 1163 C CA . ALA A 1 153 ? -17.091 2.443 25.137 1.00 67.88 153 ALA A CA 1
ATOM 1164 C C . ALA A 1 153 ? -18.082 1.698 26.055 1.00 67.88 153 ALA A C 1
ATOM 1166 O O . ALA A 1 153 ? -17.810 0.571 26.445 1.00 67.88 153 ALA A O 1
ATOM 1167 N N . TRP A 1 154 ? -19.232 2.312 26.372 1.00 66.31 154 TRP A N 1
ATOM 1168 C CA . TRP A 1 154 ? -20.203 1.783 27.334 1.00 66.31 154 TRP A CA 1
ATOM 1169 C C . TRP A 1 154 ? -21.648 2.123 26.922 1.00 66.31 154 TRP A C 1
ATOM 1171 O O . TRP A 1 154 ? -22.151 3.201 27.251 1.00 66.31 154 TRP A O 1
ATOM 1181 N N . PRO A 1 155 ? -22.376 1.233 26.222 1.00 57.03 155 PRO A N 1
ATOM 1182 C CA . PRO A 1 155 ? -23.790 1.471 25.922 1.00 57.03 155 PRO A CA 1
ATOM 1183 C C . PRO A 1 155 ? -24.645 1.565 27.200 1.00 57.03 155 PRO A C 1
ATOM 1185 O O . PRO A 1 155 ? -25.604 2.333 27.247 1.00 57.03 155 PRO A O 1
ATOM 1188 N N . HIS A 1 156 ? -24.269 0.821 28.250 1.00 56.03 156 HIS A N 1
ATOM 1189 C CA . HIS A 1 156 ? -25.038 0.677 29.493 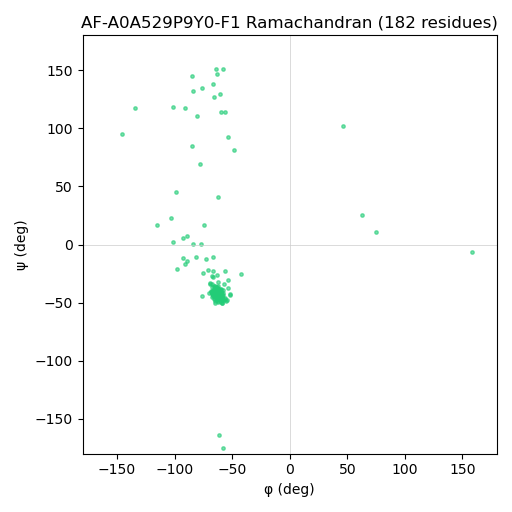1.00 56.03 156 HIS A CA 1
ATOM 1190 C C . HIS A 1 156 ? -24.723 1.725 30.583 1.00 56.03 156 HIS A C 1
ATOM 1192 O O . HIS A 1 156 ? -25.510 1.866 31.513 1.00 56.03 156 HIS A O 1
ATOM 1198 N N . SER A 1 157 ? -23.621 2.493 30.494 1.00 49.53 157 SER A N 1
ATOM 1199 C CA . SER A 1 157 ? -23.256 3.484 31.535 1.00 49.53 157 SER A CA 1
ATOM 1200 C C . SER A 1 157 ? -23.853 4.879 31.314 1.00 49.53 157 SER A C 1
ATOM 1202 O O . SER A 1 157 ? -23.562 5.797 32.081 1.00 49.53 157 SER A O 1
ATOM 1204 N N . ARG A 1 158 ? -24.748 5.059 30.330 1.00 55.31 158 ARG A N 1
ATOM 1205 C CA . ARG A 1 158 ? -25.522 6.309 30.179 1.00 55.31 158 ARG A CA 1
ATOM 1206 C C . ARG A 1 158 ? -26.330 6.669 31.436 1.00 55.31 158 ARG A C 1
ATOM 1208 O O . ARG A 1 158 ? -26.637 7.839 31.628 1.00 55.31 158 ARG A O 1
ATOM 1215 N N . SER A 1 159 ? -26.647 5.692 32.289 1.00 55.09 159 SER A N 1
ATOM 1216 C CA . SER A 1 159 ? -27.304 5.885 33.591 1.00 55.09 159 SER A CA 1
ATOM 1217 C C . SER A 1 159 ? -26.333 6.028 34.775 1.00 55.09 159 SER A C 1
ATOM 1219 O O . SER A 1 159 ? -26.752 6.433 35.855 1.00 55.09 159 SER A O 1
ATOM 1221 N N . TRP A 1 160 ? -25.039 5.745 34.582 1.00 54.50 160 TRP A N 1
ATOM 1222 C CA . TRP A 1 160 ? -23.968 5.836 35.585 1.00 54.50 160 TRP A CA 1
ATOM 1223 C C . TRP A 1 160 ? -23.189 7.154 35.430 1.00 54.50 160 TRP A C 1
ATOM 1225 O O . TRP A 1 160 ? -21.961 7.187 35.422 1.00 54.50 160 TRP A O 1
ATOM 1235 N N . GLY A 1 161 ? -23.917 8.267 35.264 1.00 60.53 161 GLY A N 1
ATOM 1236 C CA . GLY A 1 161 ? -23.347 9.605 35.459 1.00 60.53 161 GLY A CA 1
ATOM 1237 C C . GLY A 1 161 ? -22.859 9.792 36.904 1.0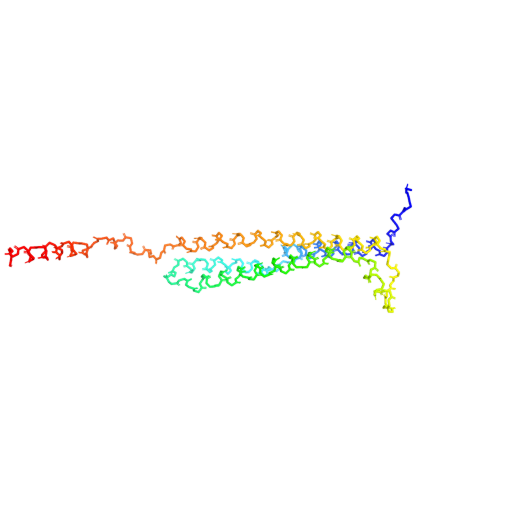0 60.53 161 GLY A C 1
ATOM 1238 O O . GLY A 1 161 ? -22.757 8.826 37.654 1.00 60.53 161 GLY A O 1
ATOM 1239 N N . TYR A 1 162 ? -22.624 11.034 37.337 1.00 57.41 162 TYR A N 1
ATOM 1240 C CA . TYR A 1 162 ? -22.312 11.410 38.732 1.00 57.41 162 TYR A CA 1
ATOM 1241 C C . TYR A 1 162 ? -23.448 11.094 39.746 1.00 57.41 162 TYR A C 1
ATOM 1243 O O . TYR A 1 162 ? -23.744 11.893 40.633 1.00 57.41 162 TYR A O 1
ATOM 1251 N N . GLY A 1 163 ? -24.116 9.943 39.629 1.00 69.75 163 GLY A N 1
ATOM 1252 C CA . GLY A 1 163 ? -24.886 9.315 40.692 1.00 69.75 163 GLY A CA 1
ATOM 1253 C C . GLY A 1 163 ? -24.003 9.038 41.918 1.00 69.75 163 GLY A C 1
ATOM 1254 O O . GLY A 1 163 ? -22.848 9.452 41.949 1.00 69.75 163 GLY A O 1
ATOM 1255 N N . PRO A 1 164 ? -24.533 8.365 42.948 1.00 57.69 164 PRO A N 1
ATOM 1256 C CA . PRO A 1 164 ? -24.247 8.566 44.378 1.00 57.69 164 PRO A CA 1
ATOM 1257 C C . PRO A 1 164 ? -22.782 8.785 44.813 1.00 57.69 164 PRO A C 1
ATOM 1259 O O . PRO A 1 164 ? -22.560 9.456 45.817 1.00 57.69 164 PRO A O 1
ATOM 1262 N N . SER A 1 165 ? -21.782 8.308 44.067 1.00 62.97 165 SER A N 1
ATOM 1263 C CA . SER A 1 165 ? -20.358 8.601 44.278 1.00 62.97 165 SER A CA 1
ATOM 1264 C C . SER A 1 165 ? -20.008 10.099 44.260 1.00 62.97 165 SER A C 1
ATOM 1266 O O . SER A 1 165 ? -19.155 10.516 45.042 1.00 62.97 165 SER A O 1
ATOM 1268 N N . GLY A 1 166 ? -20.682 10.930 43.454 1.00 70.88 166 GLY A N 1
ATOM 1269 C CA . GLY A 1 166 ? -20.481 12.388 43.463 1.00 70.88 166 GLY A CA 1
ATOM 1270 C C . GLY A 1 166 ? -20.936 13.040 44.775 1.00 70.88 166 GLY A C 1
ATOM 1271 O O . GLY A 1 166 ? -20.222 13.863 45.344 1.00 70.88 166 GLY A O 1
ATOM 1272 N N . ILE A 1 167 ? -22.088 12.609 45.302 1.00 79.00 167 ILE A N 1
ATOM 1273 C CA . ILE A 1 167 ? -22.627 13.069 46.593 1.00 79.00 167 ILE A CA 1
ATOM 1274 C C . ILE A 1 167 ? -21.731 12.596 47.738 1.00 79.00 167 ILE A C 1
ATOM 1276 O O . ILE A 1 167 ? -21.406 13.381 48.624 1.00 79.00 167 ILE A O 1
ATOM 1280 N N . VAL A 1 168 ? -21.276 11.341 47.698 1.00 82.75 168 VAL A N 1
ATOM 1281 C CA . VAL A 1 168 ? -20.339 10.801 48.693 1.00 82.75 168 VAL A CA 1
ATOM 1282 C C . VAL A 1 168 ? -19.024 11.583 48.685 1.00 82.75 168 VAL A C 1
ATOM 1284 O O . VAL A 1 168 ? -18.534 11.946 49.750 1.00 82.75 168 VAL A O 1
ATOM 1287 N N . GLY A 1 169 ? -18.487 11.919 47.509 1.00 83.56 169 GLY A N 1
ATOM 1288 C CA . GLY A 1 169 ? -17.292 12.757 47.387 1.00 83.56 169 GLY A CA 1
ATOM 1289 C C . GLY A 1 169 ? -17.482 14.155 47.981 1.00 83.56 169 GLY A C 1
ATOM 1290 O O . GLY A 1 169 ? -16.637 14.614 48.745 1.00 83.56 169 GLY A O 1
ATOM 1291 N N . VAL A 1 170 ? -18.615 14.810 47.701 1.00 87.56 170 VAL A N 1
ATOM 1292 C CA . VAL A 1 170 ? -18.947 16.125 48.279 1.00 87.56 170 VAL A CA 1
ATOM 1293 C C . VAL A 1 170 ? -19.091 16.043 49.801 1.00 87.56 170 VAL A C 1
ATOM 1295 O O . VAL A 1 170 ? -18.542 16.888 50.504 1.00 87.56 170 VAL A O 1
ATOM 1298 N N . ILE A 1 171 ? -19.762 15.013 50.325 1.00 91.31 171 ILE A N 1
ATOM 1299 C CA . ILE A 1 171 ? -19.898 14.795 51.772 1.00 91.31 171 ILE A CA 1
ATOM 1300 C C . ILE A 1 171 ? -18.524 14.592 52.417 1.00 91.31 171 ILE A C 1
ATOM 1302 O O . ILE A 1 171 ? -18.237 15.221 53.432 1.00 91.31 171 ILE A O 1
ATOM 1306 N N . LEU A 1 172 ? -17.655 13.771 51.822 1.00 91.06 172 LEU A N 1
ATOM 1307 C CA . LEU A 1 172 ? -16.301 13.543 52.333 1.00 91.06 172 LEU A CA 1
ATOM 1308 C C . LEU A 1 172 ? -15.474 14.832 52.353 1.00 91.06 172 LEU A C 1
ATOM 1310 O O . LEU A 1 172 ? -14.801 15.096 53.344 1.00 91.06 172 LEU A O 1
ATOM 1314 N N . VAL A 1 173 ? -15.561 15.661 51.310 1.00 92.50 173 VAL A N 1
ATOM 1315 C CA . VAL A 1 173 ? -14.871 16.961 51.264 1.00 92.50 173 VAL A CA 1
ATOM 1316 C C . VAL A 1 173 ? -15.401 17.908 52.342 1.00 92.50 173 VAL A C 1
ATOM 1318 O O . VAL A 1 173 ? -14.609 18.527 53.050 1.00 92.50 173 VAL A O 1
ATOM 1321 N N . VAL A 1 174 ? -16.723 17.994 52.516 1.00 93.44 174 VAL A N 1
ATOM 1322 C CA . VAL A 1 174 ? -17.342 18.829 53.558 1.00 93.44 174 VAL A CA 1
ATOM 1323 C C . VAL A 1 174 ? -16.927 18.366 54.955 1.00 93.44 174 VAL A C 1
ATOM 1325 O O . VAL A 1 174 ? -16.527 19.194 55.771 1.00 93.44 174 VAL A O 1
ATOM 1328 N N . LEU A 1 175 ? -16.960 17.059 55.227 1.00 93.50 175 LEU A N 1
ATOM 1329 C CA . LEU A 1 175 ? -16.519 16.495 56.506 1.00 93.50 175 LEU A CA 1
ATOM 1330 C C . LEU A 1 175 ? -15.036 16.769 56.767 1.00 93.50 175 LEU A C 1
ATOM 1332 O O . LEU A 1 175 ? -14.667 17.119 57.885 1.00 93.50 175 LEU A O 1
ATOM 1336 N N . LEU A 1 176 ? -14.193 16.667 55.740 1.00 93.69 176 LEU A N 1
ATOM 1337 C CA . LEU A 1 176 ? -12.761 16.927 55.858 1.00 93.69 176 LEU A CA 1
ATOM 1338 C C . LEU A 1 176 ? -12.474 18.407 56.155 1.00 93.69 176 LEU A C 1
ATOM 1340 O O . LEU A 1 176 ? -11.639 18.708 57.005 1.00 93.69 176 LEU A O 1
ATOM 1344 N N . ILE A 1 177 ? -13.205 19.333 55.524 1.00 94.62 177 ILE A N 1
ATOM 1345 C CA . ILE A 1 177 ? -13.123 20.773 55.823 1.00 94.62 177 ILE A CA 1
ATOM 1346 C C . ILE A 1 177 ? -13.577 21.053 57.260 1.00 94.62 177 ILE A C 1
ATOM 1348 O O . ILE A 1 177 ? -12.896 21.768 57.993 1.00 94.62 177 ILE A O 1
ATOM 1352 N N . LEU A 1 178 ? -14.705 20.479 57.681 1.00 92.44 178 LEU A N 1
ATOM 1353 C CA . LEU A 1 178 ? -15.239 20.668 59.031 1.00 92.44 178 LEU A CA 1
ATOM 1354 C C . LEU A 1 178 ? -14.294 20.117 60.114 1.00 92.44 178 LEU A C 1
ATOM 1356 O O . LEU A 1 178 ? -14.122 20.768 61.147 1.00 92.44 178 LEU A O 1
ATOM 1360 N N . LEU A 1 179 ? -13.639 18.981 59.850 1.00 93.19 179 LEU A N 1
ATOM 1361 C CA . LEU A 1 179 ? -12.619 18.389 60.719 1.00 93.19 179 LEU A CA 1
ATOM 1362 C C . LEU A 1 179 ? -11.368 19.276 60.813 1.00 93.19 179 LEU A C 1
ATOM 1364 O O . LEU A 1 179 ? -10.877 19.537 61.907 1.00 93.19 179 LEU A O 1
ATOM 1368 N N . LEU A 1 180 ? -10.883 19.813 59.690 1.00 90.50 180 LEU A N 1
ATOM 1369 C CA . LEU A 1 180 ? -9.730 20.725 59.677 1.00 90.50 180 LEU A CA 1
ATOM 1370 C C . LEU A 1 180 ? -10.018 22.076 60.354 1.00 90.50 180 LEU A C 1
ATOM 1372 O O . LEU A 1 180 ? -9.103 22.707 60.878 1.00 90.50 180 LEU A O 1
ATOM 1376 N N . MET A 1 181 ? -11.279 22.517 60.374 1.00 92.00 181 MET A N 1
ATOM 1377 C CA . MET A 1 181 ? -11.722 23.719 61.092 1.00 92.00 181 MET A CA 1
ATOM 1378 C C . MET A 1 181 ? -12.018 23.469 62.582 1.00 92.00 181 MET A C 1
ATOM 1380 O O . MET A 1 181 ? -12.437 24.402 63.270 1.00 92.00 181 MET A O 1
ATOM 1384 N N . GLY A 1 182 ? -11.841 22.236 63.080 1.00 85.94 182 GLY A N 1
ATOM 1385 C CA . GLY A 1 182 ? -12.098 21.865 64.477 1.00 85.94 182 GLY A CA 1
ATOM 1386 C C . GLY A 1 182 ? -13.562 22.025 64.901 1.00 85.94 182 GLY A C 1
ATOM 1387 O O . GLY A 1 182 ? -13.840 22.282 66.071 1.00 85.94 182 GLY A O 1
ATOM 1388 N N . ARG A 1 183 ? -14.502 21.955 63.947 1.00 76.62 183 ARG A N 1
ATOM 1389 C CA . ARG A 1 183 ? -15.951 22.073 64.199 1.00 76.62 183 ARG A CA 1
ATOM 1390 C C . ARG A 1 183 ? -16.645 20.726 64.425 1.00 76.62 183 ARG A C 1
ATOM 1392 O O . ARG A 1 183 ? -17.869 20.695 64.549 1.00 76.62 183 ARG A O 1
ATOM 1399 N N . ILE A 1 184 ? -15.865 19.653 64.480 1.00 75.00 184 ILE A N 1
ATOM 1400 C CA . ILE A 1 184 ? -16.243 18.280 64.829 1.00 75.00 184 ILE A CA 1
ATOM 1401 C C . ILE A 1 184 ? -15.086 17.631 65.576 1.00 75.00 184 ILE A C 1
ATOM 1403 O O . ILE A 1 184 ? -13.932 18.041 65.309 1.00 75.00 184 ILE A O 1
#

Radius of gyration: 30.87 Å; Cα contacts (8 Å, |Δi|>4): 74; chains: 1; bounding box: 54×40×104 Å

Mean predicted aligned error: 12.38 Å

Sequence (184 aa):
MGDSFHLSTADLAALAFFLIVWVLHTLASDGRLVSRVSLTTAMNAQRATWMRTMAEREIRIVDTAIMTGLQQGTAFFASSSLIALGGCFALLGASDQVLTVLSDLPLSATSSREAFQMKVFGLVLILAFAFFKFGWAYRLFNYCSILIGAVPAWPHSRSWGYGPSGIVGVILVVLLILLLMGRI

Secondary structure (DSSP, 8-state):
--------HHHHHHHHHHHHHHHHHHHHHTTSS--S--HHHHHHHHHHHHHHHHHH-S--HHHHHHHHHHHHHHHHHHHHHHHHHHHHHHHHHTHHHHHHHHHTSTT-----HHHHHHHHHHHHHHHHHHHHHHHHHHHHHHHHHHHHHHS-S-SGGGG-SS-THHHHHHHHHHHHHHHHTT--